Protein AF-A0A8D9LVV2-F1 (afdb_monomer)

Solvent-accessible surface area (backbone atoms only — not comparable to full-atom values): 11874 Å² total; per-residue (Å²): 141,83,85,86,86,85,90,85,80,86,71,77,76,68,66,73,75,70,72,81,80,73,89,80,94,71,83,75,80,86,67,84,71,75,71,78,90,67,84,69,62,78,65,47,73,68,54,53,53,48,46,35,63,78,56,67,42,54,88,85,60,84,82,80,71,65,54,71,81,59,53,80,83,68,54,55,94,96,54,76,45,73,59,73,68,37,43,78,67,69,54,65,78,80,81,54,68,57,46,52,50,42,21,56,74,70,74,47,59,64,45,29,42,38,65,69,37,50,51,52,43,51,51,48,41,54,49,15,66,73,72,74,44,90,65,48,56,67,61,48,58,66,49,26,41,85,39,78,37,89,94,38,88,80,27,27,36,67,40,69,66,55,93,64,64,98,58,80,79,76,50,83,76,61,73,72,71,74,82,130

Secondary structure (DSSP, 8-state):
---------SSTTSSTTSS--S---PPPP----PPPSSPPP---HHHHHHHHHHTT--TT--PPPPPTT--TT-PPTT-----HHHHHTT--SPPPHHHHHHHHHTT--GGGB-HHHHHHHHHHHHHHHHHT----HHHHHHHEEEEEPTT-TT-EEEEES-SS-SSPPPPTTGGG----

Mean predicted aligned error: 16.01 Å

pLDDT: mean 73.65, std 19.96, range [32.47, 96.06]

Organism: Brassica campestris (NCBI:txid3711)

Radius of gyration: 27.7 Å; Cα contacts (8 Å, |Δi|>4): 136; chains: 1; bounding box: 52×100×64 Å

Sequence (180 aa):
MSSSGSSLGLSAKREEIKNAAMGETSPLPKGGGSSPVGPVLEIGVEEVAFWRQKFHLSENLVIRIPGPFDTVSDFRAGEVPVYEGFFESVFRDQVPSLIAKVSRAVNISPGQLNPPAWRILMAMQNLGDLEGLLVGVAEVLYCYSVSPLIGGEHRYHLHPRSRMLPVQELSRSEKKHHPV

Foldseek 3Di:
DDDDDDDDDPPPPPVVVPPPPDDDDDDDPPDPDDDQDDDFDPDDPVNVVVLCVVLVADPPDDDDDDDRRDDQQNADVVDADADSVCSVVVNRDDQDPQLVQLCVVVVHGSRQEDNVQSVVSVVQSVVCVVVVHDDHNVNQVVQWDWDDDVVDDSHTYTHGPDPDDPDDDPDPVRVPPDDD

Structure (mmCIF, N/CA/C/O backbone):
data_AF-A0A8D9LVV2-F1
#
_entry.id   AF-A0A8D9LVV2-F1
#
loop_
_atom_site.group_PDB
_atom_site.id
_atom_site.type_symbol
_atom_site.label_atom_id
_atom_site.label_alt_id
_atom_site.label_comp_id
_atom_site.label_asym_id
_atom_site.label_entity_id
_atom_site.label_seq_id
_atom_site.pdbx_PDB_ins_code
_atom_site.Cartn_x
_atom_site.Cartn_y
_atom_site.Cartn_z
_atom_site.occupancy
_atom_site.B_iso_or_equiv
_atom_site.auth_seq_id
_atom_site.auth_comp_id
_atom_site.auth_asym_id
_atom_site.auth_atom_id
_atom_site.pdbx_PDB_model_num
ATOM 1 N N . MET A 1 1 ? 22.770 -71.810 -2.405 1.00 41.28 1 MET A N 1
ATOM 2 C CA . MET A 1 1 ? 23.932 -72.029 -3.299 1.00 41.28 1 MET A CA 1
ATOM 3 C C . MET A 1 1 ? 23.501 -71.469 -4.648 1.00 41.28 1 MET A C 1
ATOM 5 O O . MET A 1 1 ? 22.477 -71.924 -5.118 1.00 41.28 1 MET A O 1
ATOM 9 N N . SER A 1 2 ? 24.050 -70.420 -5.250 1.00 38.59 2 SER A N 1
ATOM 10 C CA . SER A 1 2 ? 25.374 -69.791 -5.214 1.00 38.59 2 SER A CA 1
ATOM 11 C C . SER A 1 2 ? 25.263 -68.284 -5.511 1.00 38.59 2 SER A C 1
ATOM 13 O O . SER A 1 2 ? 24.307 -67.827 -6.127 1.00 38.59 2 SER A O 1
ATOM 15 N N . SER A 1 3 ? 26.267 -67.549 -5.039 1.00 39.88 3 SER A N 1
ATOM 16 C CA . SER A 1 3 ? 26.509 -66.110 -5.188 1.00 39.88 3 SER A CA 1
ATOM 17 C C . SER A 1 3 ? 27.021 -65.705 -6.586 1.00 39.88 3 SER A C 1
ATOM 19 O O . SER A 1 3 ? 27.484 -66.562 -7.337 1.00 39.88 3 SER A O 1
ATOM 21 N N . SER A 1 4 ? 27.061 -64.375 -6.797 1.00 43.44 4 SER A N 1
ATOM 22 C CA . SER A 1 4 ? 27.884 -63.577 -7.738 1.00 43.44 4 SER A CA 1
ATOM 23 C C . SER A 1 4 ? 27.191 -63.232 -9.063 1.00 43.44 4 SER A C 1
ATOM 25 O O . SER A 1 4 ? 26.665 -64.110 -9.726 1.00 43.44 4 SER A O 1
ATOM 27 N N . GLY A 1 5 ? 27.115 -61.994 -9.557 1.00 39.25 5 GLY A N 1
ATOM 28 C CA . GLY A 1 5 ? 27.772 -60.720 -9.251 1.00 39.25 5 GLY A CA 1
ATOM 29 C C . GLY A 1 5 ? 28.178 -60.095 -10.592 1.00 39.25 5 GLY A C 1
ATOM 30 O O . GLY A 1 5 ? 28.907 -60.739 -11.333 1.00 39.25 5 GLY A O 1
ATOM 31 N N . SER A 1 6 ? 27.714 -58.889 -10.943 1.00 38.84 6 SER A N 1
ATOM 32 C CA . SER A 1 6 ? 28.377 -58.083 -11.982 1.00 38.84 6 SER A CA 1
ATOM 33 C C . SER A 1 6 ? 27.958 -56.613 -11.920 1.00 38.84 6 SER A C 1
ATOM 35 O O . SER A 1 6 ? 26.840 -56.235 -12.259 1.00 38.84 6 SER A O 1
ATOM 37 N N . SER A 1 7 ? 28.895 -55.804 -11.435 1.00 48.91 7 SER A N 1
ATOM 38 C CA . SER A 1 7 ? 29.015 -54.372 -11.685 1.00 48.91 7 SER A CA 1
ATOM 39 C C . SER A 1 7 ? 29.632 -54.206 -13.069 1.00 48.91 7 SER A C 1
ATOM 41 O O . SER A 1 7 ? 30.679 -54.803 -13.293 1.00 48.91 7 SER A O 1
ATOM 43 N N . LEU A 1 8 ? 29.003 -53.435 -13.965 1.00 40.19 8 LEU A N 1
ATOM 44 C CA . LEU A 1 8 ? 29.622 -52.726 -15.100 1.00 40.19 8 LEU A CA 1
ATOM 45 C C . LEU A 1 8 ? 28.522 -52.031 -15.920 1.00 40.19 8 LEU A C 1
ATOM 47 O O . LEU A 1 8 ? 27.593 -52.682 -16.386 1.00 40.19 8 LEU A O 1
ATOM 51 N N . GLY A 1 9 ? 28.626 -50.711 -16.112 1.00 38.97 9 GLY A N 1
ATOM 52 C CA . GLY A 1 9 ? 27.741 -50.002 -17.046 1.00 38.97 9 GLY A CA 1
ATOM 53 C C . GLY A 1 9 ? 27.543 -48.495 -16.861 1.00 38.97 9 GLY A C 1
ATOM 54 O O . GLY A 1 9 ? 26.596 -47.962 -17.425 1.00 38.97 9 GLY A O 1
ATOM 55 N N . LEU A 1 10 ? 28.380 -47.779 -16.097 1.00 41.94 10 LEU A N 1
ATOM 56 C CA . LEU A 1 10 ? 28.261 -46.315 -15.936 1.00 41.94 10 LEU A CA 1
ATOM 57 C C . LEU A 1 10 ? 29.209 -45.485 -16.823 1.00 41.94 10 LEU A C 1
ATOM 59 O O . LEU A 1 10 ? 29.257 -44.266 -16.677 1.00 41.94 10 LEU A O 1
ATOM 63 N N . SER A 1 11 ? 29.930 -46.090 -17.774 1.00 47.44 11 SER A N 1
ATOM 64 C CA . SER A 1 11 ? 30.815 -45.342 -18.687 1.00 47.44 11 SER A CA 1
ATOM 65 C C . SER A 1 11 ? 30.242 -45.089 -20.086 1.00 47.44 11 SER A C 1
ATOM 67 O O . SER A 1 11 ? 30.729 -44.192 -20.762 1.00 47.44 11 SER A O 1
ATOM 69 N N . ALA A 1 12 ? 29.175 -45.775 -20.512 1.00 47.44 12 ALA A N 1
ATOM 70 C CA . ALA A 1 12 ? 28.647 -45.638 -21.878 1.00 47.44 12 ALA A CA 1
ATOM 71 C C . ALA A 1 12 ? 27.703 -44.435 -22.089 1.00 47.44 12 ALA A C 1
ATOM 73 O O . ALA A 1 12 ? 27.414 -44.071 -23.221 1.00 47.44 12 ALA A O 1
ATOM 74 N N . LYS A 1 13 ? 27.234 -43.776 -21.018 1.00 43.00 13 LYS A N 1
ATOM 75 C CA . LYS A 1 13 ? 26.271 -42.657 -21.113 1.00 43.00 13 LYS A CA 1
ATOM 76 C C . LYS A 1 13 ? 26.916 -41.264 -21.077 1.00 43.00 13 LYS A C 1
ATOM 78 O O . LYS A 1 13 ? 26.218 -40.256 -21.128 1.00 43.00 13 LYS A O 1
ATOM 83 N N . ARG A 1 14 ? 28.250 -41.185 -20.977 1.00 40.94 14 ARG A N 1
ATOM 84 C CA . ARG A 1 14 ? 28.980 -39.909 -20.840 1.00 40.94 14 ARG A CA 1
ATOM 85 C C . ARG A 1 14 ? 29.524 -39.355 -22.161 1.00 40.94 14 ARG A C 1
ATOM 87 O O . ARG A 1 14 ? 29.858 -38.174 -22.214 1.00 40.94 14 ARG A O 1
ATOM 94 N N . GLU A 1 15 ? 29.581 -40.164 -23.217 1.00 45.56 15 GLU A N 1
ATOM 95 C CA . GLU A 1 15 ? 30.091 -39.745 -24.533 1.00 45.56 15 GLU A CA 1
ATOM 96 C C . GLU A 1 15 ? 29.002 -39.291 -25.513 1.00 45.56 15 GLU A C 1
ATOM 98 O O . GLU A 1 15 ? 29.301 -38.548 -26.442 1.00 45.56 15 GLU A O 1
ATOM 103 N N . GLU A 1 16 ? 27.728 -39.595 -25.258 1.00 41.53 16 GLU A N 1
ATOM 104 C CA . GLU A 1 16 ? 26.626 -39.163 -26.134 1.00 41.53 16 GLU A CA 1
ATOM 105 C C . GLU A 1 16 ? 26.208 -37.692 -25.914 1.00 41.53 16 GLU A C 1
ATOM 107 O O . GLU A 1 16 ? 25.597 -37.074 -26.777 1.00 41.53 16 GLU A O 1
ATOM 112 N N . ILE A 1 17 ? 26.608 -37.072 -24.795 1.00 43.34 17 ILE A N 1
ATOM 113 C CA . ILE A 1 17 ? 26.253 -35.673 -24.475 1.00 43.34 17 ILE A CA 1
ATOM 114 C C . ILE A 1 17 ? 27.238 -34.665 -25.104 1.00 43.34 17 ILE A C 1
ATOM 116 O O . ILE A 1 17 ? 26.955 -33.470 -25.159 1.00 43.34 17 ILE A O 1
ATOM 120 N N . LYS A 1 18 ? 28.394 -35.108 -25.621 1.00 40.88 18 LYS A N 1
ATOM 121 C CA . LYS A 1 18 ? 29.439 -34.192 -26.123 1.00 40.88 18 LYS A CA 1
ATOM 122 C C . LYS A 1 18 ? 29.380 -33.871 -27.619 1.00 40.88 18 LYS A C 1
ATOM 124 O O . LYS A 1 18 ? 30.033 -32.917 -28.026 1.00 40.88 18 LYS A O 1
ATOM 129 N N . ASN A 1 19 ? 28.569 -34.573 -28.413 1.00 42.38 19 ASN A N 1
ATOM 130 C CA . ASN A 1 19 ? 28.542 -34.394 -29.874 1.00 42.38 19 ASN A CA 1
ATOM 131 C C . ASN A 1 19 ? 27.291 -33.676 -30.414 1.00 42.38 19 ASN A C 1
ATOM 133 O O . ASN A 1 19 ? 27.152 -33.532 -31.621 1.00 42.38 19 ASN A O 1
ATOM 137 N N . ALA A 1 20 ? 26.415 -33.156 -29.547 1.00 38.38 20 ALA A N 1
ATOM 138 C CA . ALA A 1 20 ? 25.266 -32.333 -29.954 1.00 38.38 20 ALA A CA 1
ATOM 139 C C . ALA A 1 20 ? 25.599 -30.827 -30.075 1.00 38.38 20 ALA A C 1
ATOM 141 O O . ALA A 1 20 ? 24.705 -29.987 -30.137 1.00 38.38 20 ALA A O 1
ATOM 142 N N . ALA A 1 21 ? 26.888 -30.477 -30.089 1.00 45.66 21 ALA A N 1
ATOM 143 C CA . ALA A 1 21 ? 27.391 -29.113 -30.205 1.00 45.66 21 ALA A CA 1
ATOM 144 C C . ALA A 1 21 ? 28.044 -28.878 -31.578 1.00 45.66 21 ALA A C 1
ATOM 146 O O . ALA A 1 21 ? 29.232 -28.588 -31.643 1.00 45.66 21 ALA A O 1
ATOM 147 N N . MET A 1 22 ? 27.295 -29.026 -32.677 1.00 39.00 22 MET A N 1
ATOM 148 C CA . MET A 1 22 ? 27.643 -28.392 -33.958 1.00 39.00 22 MET A CA 1
ATOM 149 C C . MET A 1 22 ? 26.464 -28.453 -34.948 1.00 39.00 22 MET A C 1
ATOM 151 O O . MET A 1 22 ? 26.077 -29.536 -35.367 1.00 39.00 22 MET A O 1
ATOM 155 N N . GLY A 1 23 ? 25.955 -27.286 -35.362 1.00 34.81 23 GLY A N 1
ATOM 156 C CA . GLY A 1 23 ? 25.226 -27.100 -36.627 1.00 34.81 23 GLY A CA 1
ATOM 157 C C . GLY A 1 23 ? 23.705 -27.295 -36.613 1.00 34.81 23 GLY A C 1
ATOM 158 O O . GLY 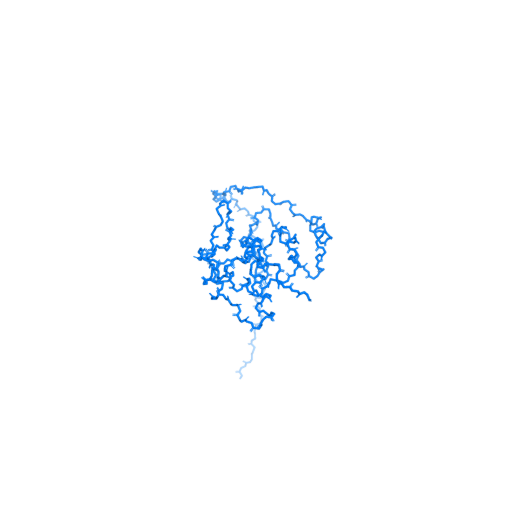A 1 23 ? 23.219 -28.390 -36.841 1.00 34.81 23 GLY A O 1
ATOM 159 N N . GLU A 1 24 ? 22.952 -26.211 -36.407 1.00 32.47 24 GLU A N 1
ATOM 160 C CA . GLU A 1 24 ? 22.141 -25.541 -37.446 1.00 32.47 24 GLU A CA 1
ATOM 161 C C . GLU A 1 24 ? 21.194 -24.522 -36.790 1.00 32.47 24 GLU A C 1
ATOM 163 O O . GLU A 1 24 ? 20.278 -24.842 -36.033 1.00 32.47 24 GLU A O 1
ATOM 168 N N . THR A 1 25 ? 21.440 -23.245 -37.073 1.00 45.09 25 THR A N 1
ATOM 169 C CA . THR A 1 25 ? 20.579 -22.122 -36.705 1.00 45.09 25 THR A CA 1
ATOM 170 C C . THR A 1 25 ? 19.290 -22.165 -37.520 1.00 45.09 25 THR A C 1
ATOM 172 O O . THR A 1 25 ? 19.285 -21.769 -38.684 1.00 45.09 25 THR A O 1
ATOM 175 N N . SER A 1 26 ? 18.190 -22.586 -36.900 1.00 39.19 26 SER A N 1
ATOM 176 C CA . SER A 1 26 ? 16.841 -22.288 -37.395 1.00 39.19 26 SER A CA 1
ATOM 177 C C . SER A 1 26 ? 16.329 -20.993 -36.748 1.00 39.19 26 SER A C 1
ATOM 179 O O . SER A 1 26 ? 16.467 -20.830 -35.533 1.00 39.19 26 SER A O 1
ATOM 181 N N . PRO A 1 27 ? 15.773 -20.042 -37.521 1.00 40.62 27 PRO A N 1
ATOM 182 C CA . PRO A 1 27 ? 15.368 -18.746 -36.996 1.00 40.62 27 PRO A CA 1
ATOM 183 C C . PRO A 1 27 ? 14.133 -18.880 -36.098 1.00 40.62 27 PRO A C 1
ATOM 185 O O . PRO A 1 27 ? 13.109 -19.438 -36.488 1.00 40.62 27 PRO A O 1
ATOM 188 N N . LEU A 1 28 ? 14.246 -18.331 -34.887 1.00 45.41 28 LEU A N 1
ATOM 189 C CA . LEU A 1 28 ? 13.150 -18.141 -33.939 1.00 45.41 28 LEU A CA 1
ATOM 190 C C . LEU A 1 28 ? 11.995 -17.372 -34.621 1.00 45.41 28 LEU A C 1
ATOM 192 O O . LEU A 1 28 ? 12.272 -16.427 -35.372 1.00 45.41 28 LEU A O 1
ATOM 196 N N . PRO A 1 29 ? 10.713 -17.704 -34.365 1.00 38.09 29 PRO A N 1
ATOM 197 C CA . PRO A 1 29 ? 9.608 -16.907 -34.876 1.00 38.09 29 PRO A CA 1
ATOM 198 C C . PRO A 1 29 ? 9.772 -15.481 -34.348 1.00 38.09 29 PRO A C 1
ATOM 200 O O . PRO A 1 29 ? 9.912 -15.285 -33.140 1.00 38.09 29 PRO A O 1
ATOM 203 N N . LYS A 1 30 ? 9.760 -14.485 -35.243 1.00 44.41 30 LYS A N 1
ATOM 204 C CA . LYS A 1 30 ? 9.628 -13.069 -34.880 1.00 44.41 30 LYS A CA 1
ATOM 205 C C . LYS A 1 30 ? 8.257 -12.867 -34.230 1.00 44.41 30 LYS A C 1
ATOM 207 O O . LYS A 1 30 ? 7.306 -12.440 -34.877 1.00 44.41 30 LYS A O 1
ATOM 212 N N . GLY A 1 31 ? 8.156 -13.227 -32.955 1.00 39.00 31 GLY A N 1
ATOM 213 C CA . GLY A 1 31 ? 7.095 -12.775 -32.077 1.00 39.00 31 GLY A CA 1
ATOM 214 C C . GLY A 1 31 ? 7.209 -11.263 -31.989 1.00 39.00 31 GLY A C 1
ATOM 215 O O . GLY A 1 31 ? 8.292 -10.742 -31.719 1.00 39.00 31 GLY A O 1
ATOM 216 N N . GLY A 1 32 ? 6.118 -10.566 -32.298 1.00 40.00 32 GLY A N 1
ATOM 217 C CA . GLY A 1 32 ? 6.026 -9.122 -32.160 1.00 40.00 32 GLY A CA 1
ATOM 218 C C . GLY A 1 32 ? 6.228 -8.741 -30.701 1.00 40.00 32 GLY A C 1
ATOM 219 O O . GLY A 1 32 ? 5.275 -8.707 -29.932 1.00 40.00 32 GLY A O 1
ATOM 220 N N . GLY A 1 33 ? 7.479 -8.496 -30.319 1.00 40.28 33 GLY A N 1
ATOM 221 C CA . GLY A 1 33 ? 7.800 -7.836 -29.070 1.00 40.28 33 GLY A CA 1
ATOM 222 C C . GLY A 1 33 ? 7.263 -6.423 -29.180 1.00 40.28 33 GLY A C 1
ATOM 223 O O . GLY A 1 33 ? 7.786 -5.621 -29.954 1.00 40.28 33 GLY A O 1
ATOM 224 N N . SER A 1 34 ? 6.189 -6.134 -28.450 1.00 54.44 34 SER A N 1
ATOM 225 C CA . SER A 1 34 ? 5.810 -4.761 -28.155 1.00 54.44 34 SER A CA 1
ATOM 226 C C . SER A 1 34 ? 7.054 -4.058 -27.622 1.00 54.44 34 SER A C 1
ATOM 228 O O . SER A 1 34 ? 7.628 -4.499 -26.624 1.00 54.44 34 SER A O 1
ATOM 230 N N . SER A 1 35 ? 7.507 -3.005 -28.306 1.00 53.09 35 SER A N 1
ATOM 231 C CA . SER A 1 35 ? 8.525 -2.123 -27.746 1.00 53.09 35 SER A CA 1
ATOM 232 C C . SER A 1 35 ? 8.068 -1.684 -26.351 1.00 53.09 35 SER A C 1
ATOM 234 O O . SER A 1 35 ? 6.869 -1.442 -26.180 1.00 53.09 35 SER A O 1
ATOM 236 N N . PRO A 1 36 ? 8.973 -1.594 -25.362 1.00 51.78 36 PRO A N 1
ATOM 237 C CA . PRO A 1 36 ? 8.613 -1.096 -24.043 1.00 51.78 36 PRO A CA 1
ATOM 238 C C . PRO A 1 36 ? 7.947 0.269 -24.213 1.00 51.78 36 PRO A C 1
ATOM 240 O O . PRO A 1 36 ? 8.532 1.187 -24.789 1.00 51.78 36 PRO A O 1
ATOM 243 N N . VAL A 1 37 ? 6.691 0.381 -23.790 1.00 54.31 37 VAL A N 1
ATOM 244 C CA . VAL A 1 37 ? 5.979 1.655 -23.787 1.00 54.31 37 VAL A CA 1
ATOM 245 C C . VAL A 1 37 ? 6.417 2.385 -22.525 1.00 54.31 37 VAL A C 1
ATOM 247 O O . VAL A 1 37 ? 5.973 2.059 -21.432 1.00 54.31 37 VAL A O 1
ATOM 250 N N . GLY A 1 38 ? 7.321 3.351 -22.673 1.00 56.34 38 GLY A N 1
ATOM 251 C CA . GLY A 1 38 ? 7.744 4.226 -21.579 1.00 56.34 38 GLY A CA 1
ATOM 252 C C . GLY A 1 38 ? 9.260 4.402 -21.474 1.00 56.34 38 GLY A C 1
ATOM 253 O O . GLY A 1 38 ? 10.018 3.690 -22.133 1.00 56.34 38 GLY A O 1
ATOM 254 N N . PRO A 1 39 ? 9.716 5.387 -20.682 1.00 57.56 39 PRO A N 1
ATOM 255 C CA . PRO A 1 39 ? 11.136 5.586 -20.421 1.00 57.56 39 PRO A CA 1
ATOM 256 C C . PRO A 1 39 ? 11.729 4.353 -19.730 1.00 57.56 39 PRO A C 1
ATOM 258 O O . PRO A 1 39 ? 11.095 3.747 -18.866 1.00 57.56 39 PRO A O 1
ATOM 261 N N . VAL A 1 40 ? 12.956 3.996 -20.111 1.00 63.00 40 VAL A N 1
ATOM 262 C CA . VAL A 1 40 ? 13.723 2.941 -19.441 1.00 63.00 40 VAL A CA 1
ATOM 263 C C . VAL A 1 40 ? 13.982 3.379 -17.998 1.00 63.00 40 VAL A C 1
ATOM 265 O O . VAL A 1 40 ? 14.381 4.516 -17.756 1.00 63.00 40 VAL A O 1
ATOM 268 N N . LEU A 1 41 ? 13.731 2.492 -17.034 1.00 65.00 41 LEU A N 1
ATOM 269 C CA . LEU A 1 41 ? 14.071 2.729 -15.631 1.00 65.00 41 LEU A CA 1
ATOM 270 C C . LEU A 1 41 ? 15.600 2.812 -15.481 1.00 65.00 41 LEU A C 1
ATOM 272 O O . LEU A 1 41 ? 16.297 1.831 -15.719 1.00 65.00 41 LEU A O 1
ATOM 276 N N . GLU A 1 42 ? 16.113 3.972 -15.061 1.00 72.19 42 GLU A N 1
ATOM 277 C CA . GLU A 1 42 ? 17.551 4.231 -14.842 1.00 72.19 42 GLU A CA 1
ATOM 278 C C . GLU A 1 42 ? 17.991 4.050 -13.375 1.00 72.19 42 GLU A C 1
ATOM 280 O O . GLU A 1 42 ? 19.060 4.506 -12.974 1.00 72.19 42 GLU A O 1
ATOM 285 N N . ILE A 1 43 ? 17.180 3.397 -12.536 1.00 82.69 43 ILE A N 1
ATOM 286 C CA . ILE A 1 43 ? 17.538 3.187 -11.126 1.00 82.69 43 ILE A CA 1
ATOM 287 C C . ILE A 1 43 ? 18.729 2.224 -11.066 1.00 82.69 43 ILE A C 1
ATOM 289 O O . ILE A 1 43 ? 18.602 1.053 -11.409 1.00 82.69 43 ILE A O 1
ATOM 293 N N . GLY A 1 44 ? 19.883 2.722 -10.625 1.00 87.06 44 GLY A N 1
ATOM 294 C CA . GLY A 1 44 ? 21.119 1.954 -10.467 1.00 87.06 44 GLY A CA 1
ATOM 295 C C . GLY A 1 44 ? 21.570 1.826 -9.011 1.00 87.06 44 GLY A C 1
ATOM 296 O O . GLY A 1 44 ? 20.893 2.263 -8.082 1.00 87.06 44 GLY A O 1
ATOM 297 N N . VAL A 1 45 ? 22.754 1.241 -8.810 1.00 89.19 45 VAL A N 1
ATOM 298 C CA . VAL A 1 45 ? 23.360 1.052 -7.475 1.00 89.19 45 VAL A CA 1
ATOM 299 C C . VAL A 1 45 ? 23.583 2.390 -6.765 1.00 89.19 45 VAL A C 1
ATOM 301 O O . VAL A 1 45 ? 23.284 2.506 -5.579 1.00 89.19 45 VAL A O 1
ATOM 304 N N . GLU A 1 46 ? 24.042 3.405 -7.499 1.00 91.38 46 GLU A N 1
ATOM 305 C CA . GLU A 1 46 ? 24.287 4.746 -6.957 1.00 91.38 46 GLU A CA 1
ATOM 306 C C . GLU A 1 46 ? 22.994 5.428 -6.489 1.00 91.38 46 GLU A C 1
ATOM 308 O O . GLU A 1 46 ? 22.961 6.014 -5.410 1.00 91.38 46 GLU A O 1
ATOM 313 N N . GLU A 1 47 ? 21.899 5.286 -7.243 1.00 89.75 47 GLU A N 1
ATOM 314 C CA . GLU A 1 47 ? 20.594 5.847 -6.865 1.00 89.75 47 GLU A CA 1
ATOM 315 C C . GLU A 1 47 ? 20.054 5.176 -5.596 1.00 89.75 47 GLU A C 1
ATOM 317 O O . GLU A 1 47 ? 19.571 5.839 -4.680 1.00 89.75 47 GLU A O 1
ATOM 322 N N . VAL A 1 48 ? 20.207 3.851 -5.487 1.00 89.56 48 VAL A N 1
ATOM 323 C CA . VAL A 1 48 ? 19.836 3.110 -4.274 1.00 89.56 48 VAL A CA 1
ATOM 324 C C . VAL A 1 48 ? 20.681 3.553 -3.074 1.00 89.56 48 VAL A C 1
ATOM 326 O O . VAL A 1 48 ? 20.137 3.717 -1.978 1.00 89.56 48 VAL A O 1
ATOM 329 N N . ALA A 1 49 ? 21.986 3.780 -3.256 1.00 90.56 49 ALA A N 1
ATOM 330 C CA . ALA A 1 49 ? 22.857 4.304 -2.203 1.00 90.56 49 ALA A CA 1
ATOM 331 C C . ALA A 1 49 ? 22.426 5.716 -1.766 1.00 90.56 49 ALA A C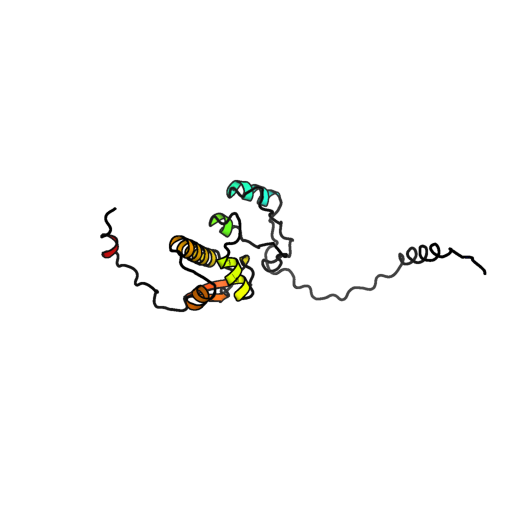 1
ATOM 333 O O . ALA A 1 49 ? 22.311 5.990 -0.566 1.00 90.56 49 ALA A O 1
ATOM 334 N N . PHE A 1 50 ? 22.093 6.578 -2.728 1.00 91.88 50 PHE A N 1
ATOM 335 C CA . PHE A 1 50 ? 21.544 7.905 -2.468 1.00 91.88 50 PHE A CA 1
ATOM 336 C C . PHE A 1 50 ? 20.216 7.840 -1.700 1.00 91.88 50 PHE A C 1
ATOM 338 O O . PHE A 1 50 ? 20.051 8.548 -0.706 1.00 91.88 50 PHE A O 1
ATOM 345 N N . TRP A 1 51 ? 19.286 6.958 -2.078 1.00 90.62 51 TRP A N 1
ATOM 346 C CA . TRP A 1 51 ? 18.011 6.785 -1.371 1.00 90.62 51 TRP A CA 1
ATOM 347 C C . TRP A 1 51 ? 18.186 6.310 0.064 1.00 90.62 51 TRP A C 1
ATOM 349 O O . TRP A 1 51 ? 17.503 6.823 0.955 1.00 90.62 51 TRP A O 1
ATOM 359 N N . ARG A 1 52 ? 19.114 5.377 0.315 1.00 90.62 52 ARG A N 1
ATOM 360 C CA . ARG A 1 52 ? 19.435 4.944 1.684 1.00 90.62 52 ARG A CA 1
ATOM 361 C C . ARG A 1 52 ? 19.844 6.122 2.556 1.00 90.62 52 ARG A C 1
ATOM 363 O O . ARG A 1 52 ? 19.341 6.239 3.672 1.00 90.62 52 ARG A O 1
ATOM 370 N N . GLN A 1 53 ? 20.672 7.023 2.028 1.00 92.12 53 GLN A N 1
ATOM 371 C CA . GLN A 1 53 ? 21.085 8.235 2.731 1.00 92.12 53 GLN A CA 1
ATOM 372 C C . GLN A 1 53 ? 19.933 9.246 2.868 1.00 92.12 53 GLN A C 1
ATOM 374 O O . GLN A 1 53 ? 19.603 9.656 3.981 1.00 92.12 53 GLN A O 1
ATOM 379 N N . LYS A 1 54 ? 19.282 9.618 1.758 1.00 92.88 54 LYS A N 1
ATOM 380 C CA . LYS A 1 54 ? 18.194 10.614 1.700 1.00 92.88 54 LYS A CA 1
ATOM 381 C C . LYS A 1 54 ? 17.048 10.248 2.641 1.00 92.88 54 LYS A C 1
ATOM 383 O O . LYS A 1 54 ? 16.566 11.079 3.414 1.00 92.88 54 LYS A O 1
ATOM 388 N N . PHE A 1 55 ? 16.625 8.990 2.607 1.00 89.56 55 PHE A N 1
ATOM 389 C CA . PHE A 1 55 ? 15.473 8.502 3.352 1.00 89.56 55 PHE A CA 1
ATOM 390 C C . PHE A 1 55 ? 15.851 7.693 4.590 1.00 89.56 55 PHE A C 1
ATOM 392 O O . PHE A 1 55 ? 14.968 7.070 5.159 1.00 89.56 55 PHE A O 1
ATOM 399 N N . HIS A 1 56 ? 17.110 7.710 5.038 1.00 89.69 56 HIS A N 1
ATOM 400 C CA . HIS A 1 56 ? 17.580 6.983 6.230 1.00 89.69 56 HIS A CA 1
ATOM 401 C C . HIS A 1 56 ? 17.007 5.554 6.304 1.00 89.69 56 HIS A C 1
ATOM 403 O O . HIS A 1 56 ? 16.379 5.172 7.296 1.00 89.69 56 HIS A O 1
ATOM 409 N N . LEU A 1 57 ? 17.114 4.814 5.199 1.00 88.44 57 LEU A N 1
ATOM 410 C CA . LEU A 1 57 ? 16.567 3.461 5.104 1.00 88.44 57 LEU A CA 1
ATOM 411 C C . LEU A 1 57 ? 17.439 2.506 5.917 1.00 88.44 57 LEU A C 1
ATOM 413 O O . LEU A 1 57 ? 18.662 2.631 5.922 1.00 88.44 57 LEU A O 1
ATOM 417 N N . SER A 1 58 ? 16.812 1.538 6.583 1.00 87.06 58 SER A N 1
ATOM 418 C CA . SER A 1 58 ? 17.535 0.537 7.368 1.00 87.06 58 SER A CA 1
ATOM 419 C C . SER A 1 58 ? 18.460 -0.305 6.484 1.00 87.06 58 SER A C 1
ATOM 421 O O . SER A 1 58 ? 18.086 -0.710 5.380 1.00 87.06 58 SER A O 1
ATOM 423 N N . GLU A 1 59 ? 19.646 -0.646 6.992 1.00 87.06 59 GLU A N 1
ATOM 424 C CA . GLU A 1 59 ? 20.567 -1.590 6.333 1.00 87.06 59 GLU A CA 1
ATOM 425 C C . GLU A 1 59 ? 19.941 -2.983 6.158 1.00 87.06 59 GLU A C 1
ATOM 427 O O . GLU A 1 59 ? 20.294 -3.724 5.244 1.00 87.06 59 GLU A O 1
ATOM 432 N N . ASN A 1 60 ? 18.942 -3.317 6.982 1.00 87.38 60 ASN A N 1
ATOM 433 C CA . ASN A 1 60 ? 18.204 -4.576 6.883 1.00 87.38 60 ASN A CA 1
ATOM 434 C C . ASN A 1 60 ? 17.229 -4.616 5.692 1.00 87.38 60 ASN A C 1
ATOM 436 O O . ASN A 1 60 ? 16.736 -5.689 5.341 1.00 87.38 60 ASN A O 1
ATOM 440 N N . LEU A 1 61 ? 16.917 -3.468 5.078 1.00 86.31 61 LEU A N 1
ATOM 441 C CA . LEU A 1 61 ? 16.050 -3.408 3.907 1.00 86.31 61 LEU A CA 1
ATOM 442 C C . LEU A 1 61 ? 16.840 -3.837 2.669 1.00 86.31 61 LEU A C 1
ATOM 444 O O . LEU A 1 61 ? 17.806 -3.179 2.284 1.00 86.31 61 LEU A O 1
ATOM 448 N N . VAL A 1 62 ? 16.407 -4.904 2.000 1.00 88.31 62 VAL A N 1
ATOM 449 C CA . VAL A 1 62 ? 16.977 -5.321 0.713 1.00 88.31 62 VAL A CA 1
ATOM 450 C C . VAL A 1 62 ? 16.216 -4.621 -0.410 1.00 88.31 62 VAL A C 1
ATOM 452 O O . VAL A 1 62 ? 15.046 -4.908 -0.646 1.00 88.31 62 VAL A O 1
ATOM 455 N N . ILE A 1 63 ? 16.883 -3.701 -1.110 1.00 87.81 63 ILE A N 1
ATOM 456 C CA . ILE A 1 63 ? 16.324 -3.010 -2.278 1.00 87.81 63 ILE A CA 1
ATOM 457 C C . ILE A 1 63 ? 16.817 -3.726 -3.530 1.00 87.81 63 ILE A C 1
ATOM 459 O O . ILE A 1 63 ? 18.017 -3.752 -3.809 1.00 87.81 63 ILE A O 1
ATOM 463 N N . ARG A 1 64 ? 15.887 -4.309 -4.286 1.00 88.31 64 ARG A N 1
ATOM 464 C CA . ARG A 1 64 ? 16.181 -4.864 -5.604 1.00 88.31 64 ARG A CA 1
ATOM 465 C C . ARG A 1 64 ? 16.160 -3.744 -6.639 1.00 88.31 64 ARG A C 1
ATOM 467 O O . ARG A 1 64 ? 15.188 -3.002 -6.730 1.00 88.31 64 ARG A O 1
ATOM 474 N N . ILE A 1 65 ? 17.209 -3.672 -7.449 1.00 87.50 65 ILE A N 1
ATOM 475 C CA . ILE A 1 65 ? 17.231 -2.823 -8.638 1.00 87.50 65 ILE A CA 1
ATOM 476 C C . ILE A 1 65 ? 16.331 -3.471 -9.707 1.00 87.50 65 ILE A C 1
ATOM 478 O O . ILE A 1 65 ? 16.535 -4.655 -10.011 1.00 87.50 65 ILE A O 1
ATOM 482 N N . PRO A 1 66 ? 15.316 -2.762 -10.239 1.00 83.56 66 PRO A N 1
ATOM 483 C CA . PRO A 1 66 ? 14.471 -3.303 -11.296 1.00 83.56 66 PRO A CA 1
ATOM 484 C C . PRO A 1 66 ? 15.279 -3.517 -12.579 1.00 83.56 66 PRO A C 1
ATOM 486 O O . PRO A 1 66 ? 16.171 -2.736 -12.910 1.00 83.56 66 PRO A O 1
ATOM 489 N N . GLY A 1 67 ? 14.962 -4.582 -13.313 1.00 84.62 67 GLY A N 1
ATOM 490 C CA . GLY A 1 67 ? 15.422 -4.740 -14.686 1.00 84.62 67 GLY A CA 1
ATOM 491 C C . GLY A 1 67 ? 14.828 -3.657 -15.598 1.00 84.62 67 GLY A C 1
ATOM 492 O O . GLY A 1 67 ? 13.802 -3.062 -15.268 1.00 84.62 67 GLY A O 1
ATOM 493 N N . PRO A 1 68 ? 15.411 -3.429 -16.786 1.00 80.88 68 PRO A N 1
ATOM 494 C CA . PRO A 1 68 ? 14.963 -2.380 -17.710 1.00 80.88 68 PRO A CA 1
ATOM 495 C C . PRO A 1 68 ? 13.526 -2.569 -18.227 1.00 80.88 68 PRO A C 1
ATOM 497 O O . PRO A 1 68 ? 12.959 -1.641 -18.798 1.00 80.88 68 PRO A O 1
ATOM 500 N N . PHE A 1 69 ? 12.948 -3.759 -18.039 1.00 80.06 69 PHE A N 1
ATOM 501 C CA . PHE A 1 69 ? 11.586 -4.112 -18.445 1.00 80.06 69 PHE A CA 1
ATOM 502 C C . PHE A 1 69 ? 10.694 -4.518 -17.267 1.00 80.06 69 PHE A C 1
ATOM 504 O O . PHE A 1 69 ? 9.552 -4.906 -17.495 1.00 80.06 69 PHE A O 1
ATOM 511 N N . ASP A 1 70 ? 11.204 -4.460 -16.032 1.00 81.00 70 ASP A N 1
ATOM 512 C CA . ASP A 1 70 ? 10.395 -4.797 -14.865 1.00 81.00 70 ASP A CA 1
ATOM 513 C C . ASP A 1 70 ? 9.331 -3.718 -14.658 1.00 81.00 70 ASP A C 1
ATOM 515 O O . ASP A 1 70 ? 9.619 -2.520 -14.586 1.00 81.00 70 ASP A O 1
ATOM 519 N N . THR A 1 71 ? 8.090 -4.154 -14.507 1.00 75.44 71 THR A N 1
ATOM 520 C CA . THR A 1 71 ? 6.972 -3.310 -14.104 1.00 75.44 71 THR A CA 1
ATOM 521 C C . THR A 1 71 ? 6.716 -3.436 -12.602 1.00 75.44 71 THR A C 1
ATOM 523 O O . THR A 1 71 ? 7.230 -4.316 -11.912 1.00 75.44 71 THR A O 1
ATOM 526 N N . VAL A 1 72 ? 5.839 -2.582 -12.072 1.00 69.81 72 VAL A N 1
ATOM 527 C CA . VAL A 1 72 ? 5.363 -2.690 -10.678 1.00 69.81 72 VAL A CA 1
ATOM 528 C C . VAL A 1 72 ? 4.589 -3.986 -10.422 1.00 69.81 72 VAL A C 1
ATOM 530 O O . VAL A 1 72 ? 4.426 -4.385 -9.273 1.00 69.81 72 VAL A O 1
ATOM 533 N N . SER A 1 73 ? 4.140 -4.675 -11.467 1.00 71.06 73 SER A N 1
ATOM 534 C CA . SER A 1 73 ? 3.498 -5.983 -11.346 1.00 71.06 73 SER A CA 1
ATOM 535 C C . SER A 1 73 ? 4.509 -7.139 -11.297 1.00 71.06 73 SER A C 1
ATOM 537 O O . SER A 1 73 ? 4.145 -8.221 -10.845 1.00 71.06 73 SER A O 1
ATOM 539 N N . ASP A 1 74 ? 5.776 -6.914 -11.668 1.00 78.81 74 ASP A N 1
ATOM 540 C CA . ASP A 1 74 ? 6.828 -7.942 -11.771 1.00 78.81 74 ASP A CA 1
ATOM 541 C C . ASP A 1 74 ? 7.636 -8.110 -10.469 1.00 78.81 74 ASP A C 1
ATOM 543 O O . ASP A 1 74 ? 8.861 -8.268 -10.461 1.00 78.81 74 ASP A O 1
ATOM 547 N N . PHE A 1 75 ? 6.956 -8.054 -9.323 1.00 79.88 75 PHE A N 1
ATOM 548 C CA . PHE A 1 75 ? 7.574 -8.286 -8.017 1.00 79.88 75 PHE A CA 1
ATOM 549 C C . PHE A 1 75 ? 7.636 -9.784 -7.696 1.00 79.88 75 PHE A C 1
ATOM 551 O O . PHE A 1 75 ? 6.728 -10.554 -8.018 1.00 79.88 75 PHE A O 1
ATOM 558 N N . ARG A 1 76 ? 8.716 -10.216 -7.039 1.00 83.25 76 ARG A N 1
ATOM 559 C CA . ARG A 1 76 ? 8.875 -11.617 -6.619 1.00 83.25 76 ARG A CA 1
ATOM 560 C C . ARG A 1 76 ? 8.169 -11.881 -5.291 1.00 83.25 76 ARG A C 1
ATOM 562 O O . ARG A 1 76 ? 7.789 -10.967 -4.563 1.00 83.25 76 ARG A O 1
ATOM 569 N N . ALA A 1 77 ? 8.016 -13.156 -4.944 1.00 78.19 77 ALA A N 1
ATOM 570 C CA . ALA A 1 77 ? 7.500 -13.537 -3.634 1.00 78.19 77 ALA A CA 1
ATOM 571 C C . ALA A 1 77 ? 8.376 -12.943 -2.515 1.00 78.19 77 ALA A C 1
ATOM 573 O O . ALA A 1 77 ? 9.588 -13.146 -2.499 1.00 78.19 77 ALA A O 1
ATOM 574 N N . GLY A 1 78 ? 7.751 -12.213 -1.588 1.00 79.06 78 GLY A N 1
ATOM 575 C CA . GLY A 1 78 ? 8.447 -11.511 -0.504 1.00 79.06 78 GLY A CA 1
ATOM 576 C C . GLY A 1 78 ? 8.978 -10.124 -0.877 1.00 79.06 78 GLY A C 1
ATOM 577 O O . GLY A 1 78 ? 9.448 -9.410 0.004 1.00 79.06 78 GLY A O 1
ATOM 578 N N . GLU A 1 79 ? 8.864 -9.712 -2.140 1.00 84.50 79 GLU A N 1
ATOM 579 C CA . GLU A 1 79 ? 9.153 -8.345 -2.564 1.00 84.50 79 GLU A CA 1
ATOM 580 C C . GLU A 1 79 ? 7.888 -7.494 -2.534 1.00 84.50 79 GLU A C 1
ATOM 582 O O . GLU A 1 79 ? 6.777 -7.971 -2.778 1.00 84.50 79 GLU A O 1
ATOM 587 N N . VAL A 1 80 ? 8.068 -6.203 -2.268 1.00 80.69 80 VAL A N 1
ATOM 588 C CA . VAL A 1 80 ? 6.998 -5.216 -2.361 1.00 80.69 80 VAL A CA 1
ATOM 589 C C . VAL A 1 80 ? 7.511 -4.078 -3.229 1.00 80.69 80 VAL A C 1
ATOM 591 O O . VAL A 1 80 ? 8.463 -3.403 -2.835 1.00 80.69 80 VAL A O 1
ATOM 594 N N . PRO A 1 81 ? 6.925 -3.865 -4.416 1.00 79.69 81 PRO A N 1
ATOM 595 C CA . PRO A 1 81 ? 7.331 -2.768 -5.268 1.00 79.69 81 PRO A CA 1
ATOM 596 C C . PRO A 1 81 ? 6.851 -1.469 -4.621 1.00 79.69 81 PRO A C 1
ATOM 598 O O . PRO A 1 81 ? 5.707 -1.372 -4.186 1.00 79.69 81 PRO A O 1
ATOM 601 N N . VAL A 1 82 ? 7.716 -0.468 -4.528 1.00 77.25 82 VAL A N 1
ATOM 602 C CA . VAL A 1 82 ? 7.360 0.853 -3.999 1.00 77.25 82 VAL A CA 1
ATOM 603 C C . VAL A 1 82 ? 7.966 1.929 -4.881 1.00 77.25 82 VAL A C 1
ATOM 605 O O . VAL A 1 82 ? 9.061 1.770 -5.412 1.00 77.25 82 VAL A O 1
ATOM 608 N N . TYR A 1 83 ? 7.233 3.023 -5.063 1.00 77.06 83 TYR A N 1
ATOM 609 C CA . TYR A 1 83 ? 7.740 4.200 -5.766 1.00 77.06 83 TYR A CA 1
ATOM 610 C C . TYR A 1 83 ? 8.520 5.100 -4.798 1.00 77.06 83 TYR A C 1
ATOM 612 O O . TYR A 1 83 ? 8.279 5.060 -3.595 1.00 77.06 83 TYR A O 1
ATOM 620 N N . GLU A 1 84 ? 9.382 5.984 -5.304 1.00 80.81 84 GLU A N 1
ATOM 621 C CA . GLU A 1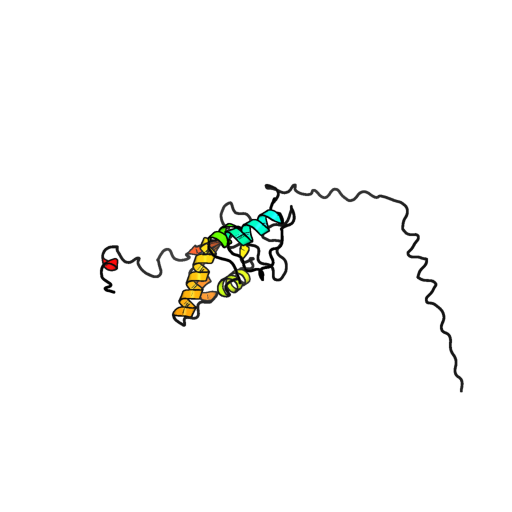 84 ? 10.151 6.912 -4.455 1.00 80.81 84 GLU A CA 1
ATOM 622 C C . GLU A 1 84 ? 9.258 7.732 -3.500 1.00 80.81 84 GLU A C 1
ATOM 624 O O . GLU A 1 84 ? 9.565 7.871 -2.316 1.00 80.81 84 GLU A O 1
ATOM 629 N N . GLY A 1 85 ? 8.085 8.179 -3.970 1.00 79.00 85 GLY A N 1
ATOM 630 C CA . GLY A 1 85 ? 7.123 8.943 -3.160 1.00 79.00 85 GLY A CA 1
ATOM 631 C C . GLY A 1 85 ? 6.600 8.214 -1.909 1.00 79.00 85 GLY A C 1
ATOM 632 O O . GLY A 1 85 ? 5.998 8.835 -1.028 1.00 79.00 85 GLY A O 1
ATOM 633 N N . PHE A 1 86 ? 6.829 6.903 -1.792 1.00 77.62 86 PHE A N 1
ATOM 634 C CA . PHE A 1 86 ? 6.566 6.147 -0.566 1.00 77.62 86 PHE A CA 1
ATOM 635 C C . PHE A 1 86 ? 7.580 6.486 0.521 1.00 77.62 86 PHE A C 1
ATOM 637 O O . PHE A 1 86 ? 7.181 6.767 1.652 1.00 77.62 86 PHE A O 1
ATOM 644 N N . PHE A 1 87 ? 8.865 6.551 0.173 1.00 81.69 87 PHE A N 1
ATOM 645 C CA . PHE A 1 87 ? 9.918 6.934 1.110 1.00 81.69 87 PHE A CA 1
ATOM 646 C C . PHE A 1 87 ? 9.762 8.388 1.572 1.00 81.69 87 PHE A C 1
ATOM 648 O O . PHE A 1 87 ? 9.930 8.684 2.759 1.00 81.69 87 PHE A O 1
ATOM 655 N N . GLU A 1 88 ? 9.340 9.282 0.669 1.00 79.88 88 GLU A N 1
ATOM 656 C CA . GLU A 1 88 ? 8.947 10.662 1.008 1.00 79.88 88 GLU A CA 1
ATOM 657 C C . GLU A 1 88 ? 7.769 10.707 1.988 1.00 79.88 88 GLU A C 1
ATOM 659 O O . GLU A 1 88 ? 7.675 11.594 2.832 1.00 79.88 88 GLU A O 1
ATOM 664 N N . SER A 1 89 ? 6.889 9.709 1.916 1.00 71.88 89 SER A N 1
ATOM 665 C CA . SER A 1 89 ? 5.759 9.532 2.830 1.00 71.88 89 SER A CA 1
ATOM 666 C C . SER A 1 89 ? 6.133 8.772 4.109 1.00 71.88 89 SER A C 1
ATOM 668 O O . SER A 1 89 ? 5.240 8.302 4.811 1.00 71.88 89 SER A O 1
ATOM 670 N N . VAL A 1 90 ? 7.434 8.668 4.416 1.00 70.19 90 VAL A N 1
ATOM 671 C CA . VAL A 1 90 ? 7.998 8.020 5.615 1.00 70.19 90 VAL A CA 1
ATOM 672 C C . VAL A 1 90 ? 7.769 6.499 5.646 1.00 70.19 90 VAL A C 1
ATOM 674 O O . VAL A 1 90 ? 7.947 5.852 6.673 1.00 70.19 90 VAL A O 1
ATOM 677 N N . PHE A 1 91 ? 7.440 5.881 4.510 1.00 73.69 91 PHE A N 1
ATOM 678 C CA . PHE A 1 91 ? 7.378 4.425 4.419 1.00 73.69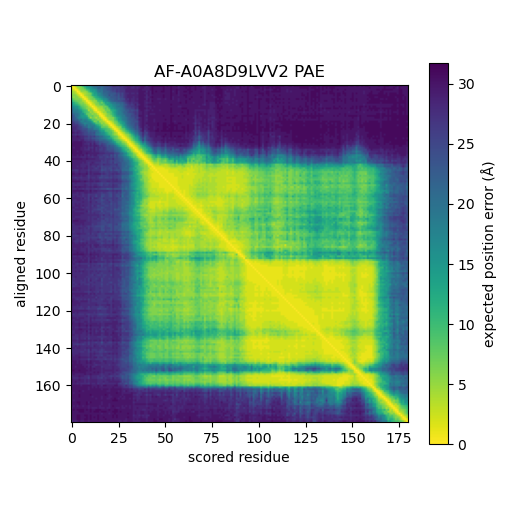 91 PHE A CA 1
ATOM 679 C C . PHE A 1 91 ? 8.784 3.850 4.211 1.00 73.69 91 PHE A C 1
ATOM 681 O O . PHE A 1 91 ? 9.344 4.000 3.129 1.00 73.69 91 PHE A O 1
ATOM 688 N N . ARG A 1 92 ? 9.368 3.235 5.248 1.00 75.44 92 ARG A N 1
ATOM 689 C CA . ARG A 1 92 ? 10.786 2.811 5.245 1.00 75.44 92 ARG A CA 1
ATOM 690 C C . ARG A 1 92 ? 11.033 1.354 5.647 1.00 75.44 92 ARG A C 1
ATOM 692 O O . ARG A 1 92 ? 12.154 0.888 5.490 1.00 75.44 92 ARG A O 1
ATOM 699 N N . ASP A 1 93 ? 10.008 0.655 6.133 1.00 75.44 93 ASP A N 1
ATOM 700 C CA . ASP A 1 93 ? 10.135 -0.679 6.730 1.00 75.44 93 ASP A CA 1
ATOM 701 C C . ASP A 1 93 ? 9.046 -1.644 6.215 1.00 75.44 93 ASP A C 1
ATOM 703 O O . ASP A 1 93 ? 8.824 -1.787 5.013 1.00 75.44 93 ASP A O 1
ATOM 707 N N . GLN A 1 94 ? 8.385 -2.360 7.124 1.00 81.44 94 GLN A N 1
ATOM 708 C CA . GLN A 1 94 ? 7.468 -3.447 6.821 1.00 81.44 94 GLN A CA 1
ATOM 709 C C . GLN A 1 94 ? 6.137 -2.918 6.305 1.00 81.44 94 GLN A C 1
ATOM 711 O O . GLN A 1 94 ? 5.603 -1.934 6.815 1.00 81.44 94 GLN A O 1
ATOM 716 N N . VAL A 1 95 ? 5.559 -3.628 5.334 1.00 85.94 95 VAL A N 1
ATOM 717 C CA . VAL A 1 95 ? 4.202 -3.339 4.868 1.00 85.94 95 VAL A CA 1
ATOM 718 C C . VAL A 1 95 ? 3.219 -3.515 6.027 1.00 85.94 95 VAL A C 1
ATOM 720 O O . VAL A 1 95 ? 3.117 -4.622 6.565 1.00 85.94 95 VAL A O 1
ATOM 723 N N . PRO A 1 96 ? 2.460 -2.466 6.390 1.00 88.88 96 PRO A N 1
ATOM 724 C CA . PRO A 1 96 ? 1.439 -2.550 7.422 1.00 88.88 96 PRO A CA 1
ATOM 725 C C . PRO A 1 96 ? 0.444 -3.672 7.122 1.00 88.88 96 PRO A C 1
ATOM 727 O O . PRO A 1 96 ? 0.029 -3.879 5.975 1.00 88.88 96 PRO A O 1
ATOM 730 N N . SER A 1 97 ? 0.050 -4.418 8.155 1.00 91.75 97 SER A N 1
ATOM 731 C CA . SER A 1 97 ? -0.709 -5.656 7.956 1.00 91.75 97 SER A CA 1
ATOM 732 C C . SER A 1 97 ? -2.074 -5.416 7.302 1.00 91.75 97 SER A C 1
ATOM 734 O O . SER A 1 97 ? -2.526 -6.259 6.523 1.00 91.75 97 SER A O 1
ATOM 736 N N . LEU A 1 98 ? -2.709 -4.262 7.542 1.00 94.12 98 LEU A N 1
ATOM 737 C CA . LEU A 1 98 ? -3.969 -3.902 6.894 1.00 94.12 98 LEU A CA 1
ATOM 738 C C . LEU A 1 98 ? -3.784 -3.685 5.387 1.00 94.12 98 LEU A C 1
ATOM 740 O O . LEU A 1 98 ? -4.599 -4.156 4.596 1.00 94.12 98 LEU A O 1
ATOM 744 N N . ILE A 1 99 ? -2.677 -3.063 4.975 1.00 92.62 99 ILE A N 1
ATOM 745 C CA . ILE A 1 99 ? -2.346 -2.837 3.562 1.00 92.62 99 ILE A CA 1
ATOM 746 C C . ILE A 1 99 ? -2.142 -4.164 2.842 1.00 92.62 99 ILE A C 1
ATOM 748 O O . ILE A 1 99 ? -2.737 -4.387 1.785 1.00 92.62 99 ILE A O 1
ATOM 752 N N . ALA A 1 100 ? -1.366 -5.075 3.433 1.00 92.25 100 ALA A N 1
ATOM 753 C CA . ALA A 1 100 ? -1.155 -6.406 2.871 1.00 92.25 100 ALA A CA 1
ATOM 754 C C . ALA A 1 100 ? -2.478 -7.183 2.731 1.00 92.25 100 ALA A C 1
ATOM 756 O O . ALA A 1 100 ? -2.747 -7.773 1.682 1.00 92.25 100 ALA A O 1
ATOM 757 N N . LYS A 1 101 ? -3.334 -7.149 3.762 1.00 95.19 101 LYS A N 1
ATOM 758 C CA . LYS A 1 101 ? -4.631 -7.845 3.760 1.00 95.19 101 LYS A CA 1
ATOM 759 C C . LYS A 1 101 ? -5.603 -7.270 2.727 1.00 95.19 101 LYS A C 1
ATOM 761 O O . LYS A 1 101 ? -6.215 -8.047 1.998 1.00 95.19 101 LYS A O 1
ATOM 766 N N . VAL A 1 102 ? -5.729 -5.944 2.634 1.00 96.06 102 VAL A N 1
ATOM 767 C CA . VAL A 1 102 ? -6.606 -5.280 1.651 1.00 96.06 102 VAL A CA 1
ATOM 768 C C . VAL A 1 102 ? -6.120 -5.550 0.231 1.00 96.06 102 VAL A C 1
ATOM 770 O O . VAL A 1 102 ? -6.920 -5.947 -0.611 1.00 96.06 102 VAL A O 1
ATOM 773 N N . SER A 1 103 ? -4.813 -5.417 -0.019 1.00 93.06 103 SER A N 1
ATOM 774 C CA . SER A 1 103 ? -4.218 -5.670 -1.340 1.00 93.06 103 SER A CA 1
ATOM 775 C C . SER A 1 103 ? -4.454 -7.114 -1.787 1.00 93.06 103 SER A C 1
ATOM 777 O O . SER A 1 103 ? -4.937 -7.355 -2.892 1.00 93.06 103 SER A O 1
ATOM 779 N N . ARG A 1 104 ? -4.239 -8.081 -0.882 1.00 92.69 104 ARG A N 1
ATOM 780 C CA . ARG A 1 104 ? -4.550 -9.495 -1.128 1.00 92.69 104 ARG A CA 1
ATOM 781 C C . ARG A 1 104 ? -6.034 -9.721 -1.422 1.00 92.69 104 ARG A C 1
ATOM 783 O O . ARG A 1 104 ? -6.353 -10.488 -2.323 1.00 92.69 104 ARG A O 1
ATOM 790 N N . ALA A 1 105 ? -6.932 -9.080 -0.675 1.00 95.75 105 ALA A N 1
ATOM 791 C CA . ALA A 1 105 ? -8.375 -9.262 -0.836 1.00 95.75 105 ALA A CA 1
ATOM 792 C C . ALA A 1 105 ? -8.898 -8.782 -2.198 1.00 95.75 105 ALA A C 1
ATOM 794 O O . ALA A 1 105 ? -9.861 -9.346 -2.709 1.00 95.75 105 ALA A O 1
ATOM 795 N N . VAL A 1 106 ? -8.256 -7.773 -2.792 1.00 93.06 106 VAL A N 1
ATOM 796 C CA . VAL A 1 106 ? -8.613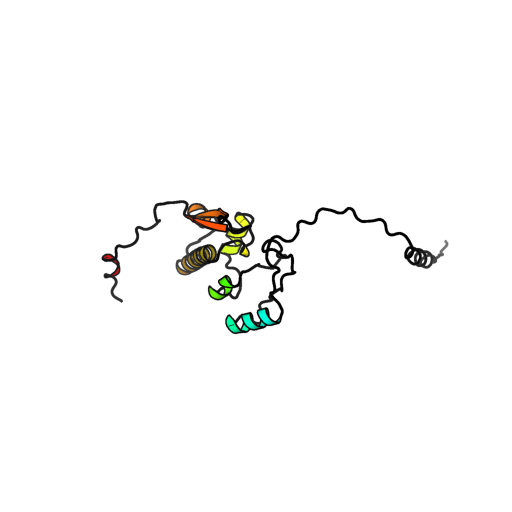 -7.242 -4.119 1.00 93.06 106 VAL A CA 1
ATOM 797 C C . VAL A 1 106 ? -7.659 -7.701 -5.228 1.00 93.06 106 VAL A C 1
ATOM 799 O O . VAL A 1 106 ? -7.731 -7.196 -6.343 1.00 93.06 106 VAL A O 1
ATOM 802 N N . ASN A 1 107 ? -6.799 -8.682 -4.933 1.00 91.31 107 ASN A N 1
ATOM 803 C CA . ASN A 1 107 ? -5.844 -9.290 -5.859 1.00 91.31 107 ASN A CA 1
ATOM 804 C C . ASN A 1 107 ? -4.907 -8.280 -6.554 1.00 91.31 107 ASN A C 1
ATOM 806 O O . ASN A 1 107 ? -4.701 -8.33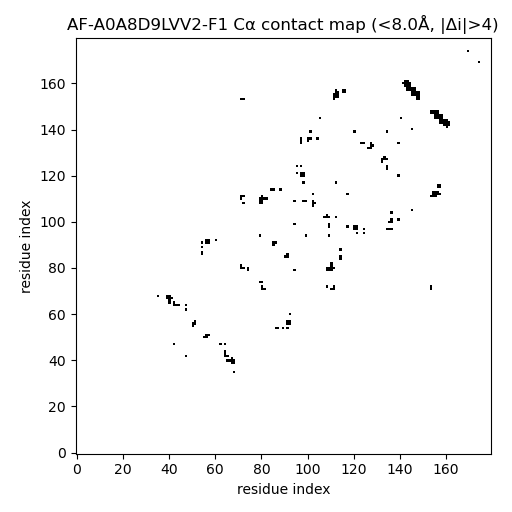8 -7.766 1.00 91.31 107 ASN A O 1
ATOM 810 N N . ILE A 1 108 ? -4.339 -7.358 -5.774 1.00 88.69 108 ILE A N 1
ATOM 811 C CA . ILE A 1 108 ? -3.308 -6.412 -6.221 1.00 88.69 108 ILE A CA 1
ATOM 812 C C . ILE A 1 108 ? -2.056 -6.522 -5.345 1.00 88.69 108 ILE A C 1
ATOM 814 O O . ILE A 1 108 ? -2.107 -6.973 -4.198 1.00 88.69 108 ILE A O 1
ATOM 818 N N . SER A 1 109 ? -0.928 -6.054 -5.869 1.00 86.94 109 SER A N 1
ATOM 819 C CA . SER A 1 109 ? 0.270 -5.791 -5.074 1.00 86.94 109 SER A CA 1
ATOM 820 C C . SER A 1 109 ? 0.066 -4.561 -4.185 1.00 86.94 109 SER A C 1
ATOM 822 O O . SER A 1 109 ? -0.500 -3.574 -4.661 1.00 86.94 109 SER A O 1
ATOM 824 N N . PRO A 1 110 ? 0.591 -4.529 -2.946 1.00 87.94 110 PRO A N 1
ATOM 825 C CA . PRO A 1 110 ? 0.595 -3.313 -2.132 1.00 87.94 110 PRO A CA 1
ATOM 826 C C . PRO A 1 110 ? 1.163 -2.090 -2.867 1.00 87.94 110 PRO A C 1
ATOM 828 O O . PRO A 1 110 ? 0.627 -0.992 -2.735 1.00 87.94 110 PRO A O 1
ATOM 831 N N . GLY A 1 111 ? 2.189 -2.282 -3.702 1.00 84.69 111 GLY A N 1
ATOM 832 C CA . GLY A 1 111 ? 2.802 -1.217 -4.501 1.00 84.69 111 GLY A CA 1
ATOM 833 C C . GLY A 1 111 ? 1.912 -0.586 -5.565 1.00 84.69 111 GLY A C 1
ATOM 834 O O . GLY A 1 111 ? 2.201 0.505 -6.053 1.00 84.69 111 GLY A O 1
ATOM 835 N N . GLN A 1 112 ? 0.820 -1.260 -5.927 1.00 87.94 112 GLN A N 1
ATOM 836 C CA . GLN A 1 112 ? -0.138 -0.756 -6.904 1.00 87.94 112 GLN A CA 1
ATOM 837 C C . GLN A 1 112 ? -1.132 0.236 -6.282 1.00 87.94 112 GLN A C 1
ATOM 839 O O . GLN A 1 112 ? -1.774 0.985 -7.015 1.00 87.94 112 GLN A O 1
ATOM 844 N N . LEU A 1 113 ? -1.258 0.301 -4.953 1.00 89.25 113 LEU A N 1
ATOM 845 C CA . LEU A 1 113 ? -2.013 1.363 -4.279 1.00 89.25 113 LEU A CA 1
ATOM 846 C C . LEU A 1 113 ? -1.220 2.672 -4.318 1.00 89.25 113 LEU A C 1
ATOM 848 O O . LEU A 1 113 ? -0.020 2.671 -4.094 1.00 89.25 113 LEU A O 1
ATOM 852 N N . ASN A 1 114 ? -1.868 3.810 -4.552 1.00 87.62 114 ASN A N 1
ATOM 853 C CA . ASN A 1 114 ? -1.181 5.102 -4.545 1.00 87.62 114 ASN A CA 1
ATOM 854 C C . ASN A 1 114 ? -0.783 5.558 -3.115 1.00 87.62 114 ASN A C 1
ATOM 856 O O . ASN A 1 114 ? -1.361 5.088 -2.128 1.00 87.62 114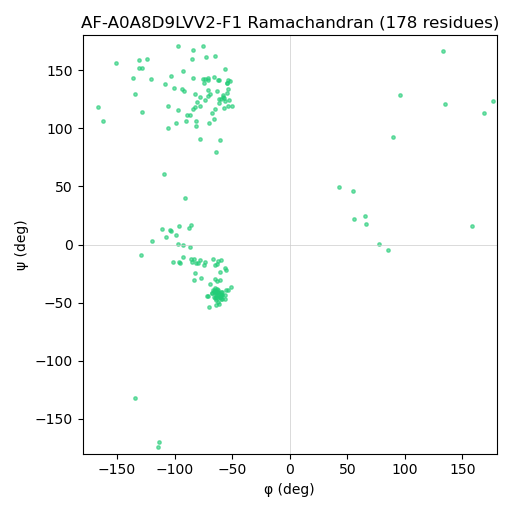 ASN A O 1
ATOM 860 N N . PRO A 1 115 ? 0.164 6.509 -2.964 1.00 86.62 115 PRO A N 1
ATOM 861 C CA . PRO A 1 115 ? 0.581 6.978 -1.640 1.00 86.62 115 PRO A CA 1
ATOM 862 C C . PRO A 1 115 ? -0.574 7.493 -0.752 1.00 86.62 115 PRO A C 1
ATOM 864 O O . PRO A 1 115 ? -0.591 7.177 0.438 1.00 86.62 115 PRO A O 1
ATOM 867 N N . PRO A 1 116 ? -1.589 8.221 -1.272 1.00 88.69 116 PRO A N 1
ATOM 868 C CA . PRO A 1 116 ? -2.772 8.572 -0.482 1.00 88.69 116 PRO A CA 1
ATOM 869 C C . PRO A 1 116 ? -3.553 7.369 0.069 1.00 88.69 116 PRO A C 1
ATOM 871 O O . PRO A 1 116 ? -3.924 7.385 1.242 1.00 88.69 116 PRO A O 1
ATOM 874 N N . ALA A 1 117 ? -3.779 6.322 -0.732 1.00 91.81 117 ALA A N 1
ATOM 875 C CA . ALA A 1 117 ? -4.444 5.099 -0.284 1.00 91.81 117 ALA A CA 1
ATOM 876 C C . ALA A 1 117 ? -3.680 4.440 0.870 1.00 91.81 117 ALA A C 1
ATOM 878 O O . ALA A 1 117 ? -4.284 4.052 1.867 1.00 91.81 117 ALA A O 1
ATOM 879 N N . TRP A 1 118 ? -2.350 4.390 0.775 1.00 89.50 118 TRP A N 1
ATOM 880 C CA . TRP A 1 118 ? -1.502 3.900 1.859 1.00 89.50 118 TRP A CA 1
ATOM 881 C C . TRP A 1 118 ? -1.662 4.707 3.142 1.00 89.50 118 TRP A C 1
ATOM 883 O O . TRP A 1 118 ? -1.851 4.116 4.202 1.00 89.50 118 TRP A O 1
ATOM 893 N N . ARG A 1 119 ? -1.639 6.044 3.065 1.00 89.50 119 ARG A N 1
ATOM 894 C CA . ARG A 1 119 ? -1.818 6.897 4.254 1.00 89.50 119 ARG A CA 1
ATOM 895 C C . ARG A 1 119 ? -3.154 6.647 4.945 1.00 89.50 119 ARG A C 1
ATOM 897 O O . ARG A 1 119 ? -3.184 6.581 6.167 1.00 89.50 119 ARG A O 1
ATOM 904 N N . ILE A 1 120 ? -4.232 6.469 4.179 1.00 92.81 120 ILE A N 1
ATOM 905 C CA . ILE A 1 120 ? -5.557 6.153 4.731 1.00 92.81 120 ILE A CA 1
ATOM 906 C C . ILE A 1 120 ? -5.520 4.813 5.471 1.00 92.81 120 ILE A C 1
ATOM 908 O O . ILE A 1 120 ? -5.945 4.745 6.620 1.00 92.81 120 ILE A O 1
ATOM 912 N N . LEU A 1 121 ? -4.972 3.766 4.849 1.00 93.81 121 LEU A N 1
ATOM 913 C CA . LEU A 1 121 ? -4.897 2.438 5.464 1.00 93.81 121 LEU A CA 1
ATOM 914 C C . LEU A 1 121 ? -3.986 2.417 6.698 1.00 93.81 121 LEU A C 1
ATOM 916 O O . LEU A 1 121 ? -4.340 1.799 7.695 1.00 93.81 121 LEU A O 1
ATOM 920 N N . MET A 1 122 ? -2.849 3.118 6.667 1.00 90.94 122 MET A N 1
ATOM 921 C CA . MET A 1 122 ? -1.981 3.263 7.841 1.00 90.94 122 MET A CA 1
ATOM 922 C C . MET A 1 122 ? -2.679 4.012 8.971 1.00 90.94 122 MET A C 1
ATOM 924 O O . MET A 1 122 ? -2.620 3.574 10.113 1.00 90.94 122 MET A O 1
ATOM 928 N N . ALA A 1 123 ? -3.364 5.117 8.666 1.00 92.06 123 ALA A N 1
ATOM 929 C CA . ALA A 1 123 ? -4.102 5.877 9.669 1.00 92.06 123 ALA A CA 1
ATOM 930 C C . ALA A 1 123 ? -5.221 5.039 10.298 1.00 92.06 123 ALA A C 1
ATOM 932 O O . ALA A 1 123 ? -5.371 5.042 11.513 1.00 92.06 123 ALA A O 1
ATOM 933 N N . MET A 1 124 ? -5.962 4.282 9.487 1.00 93.25 124 MET A N 1
ATOM 934 C CA . MET A 1 124 ? -6.987 3.350 9.958 1.00 93.25 124 MET A CA 1
ATOM 935 C C . MET A 1 124 ? -6.422 2.259 10.863 1.00 93.25 124 MET A C 1
ATOM 937 O O . MET A 1 124 ? -7.005 1.974 11.903 1.00 93.25 124 MET A O 1
ATOM 941 N N . GLN A 1 125 ? -5.296 1.662 10.468 1.00 92.50 125 GLN A N 1
ATOM 942 C CA . GLN A 1 125 ? -4.629 0.640 11.261 1.00 92.50 125 GLN A CA 1
ATOM 943 C C . GLN A 1 125 ? -4.136 1.212 12.593 1.00 92.50 125 GLN A C 1
ATOM 945 O O . GLN A 1 125 ? -4.507 0.698 13.639 1.00 92.50 125 GLN A O 1
ATOM 950 N N . ASN A 1 126 ? -3.387 2.314 12.559 1.00 91.19 126 ASN A N 1
ATOM 951 C CA . ASN A 1 126 ? -2.844 2.942 13.762 1.00 91.19 126 ASN A CA 1
ATOM 952 C C . ASN A 1 126 ? -3.949 3.425 14.709 1.00 91.19 126 ASN A C 1
ATOM 954 O O . ASN A 1 126 ? -3.810 3.297 15.919 1.00 91.19 126 ASN A O 1
ATOM 958 N N . LEU A 1 127 ? -5.043 3.974 14.170 1.00 92.00 127 LEU A N 1
ATOM 959 C CA . LEU A 1 127 ? -6.195 4.381 14.971 1.00 92.00 127 LEU A CA 1
ATOM 960 C C . LEU A 1 127 ? -6.904 3.167 15.579 1.00 92.00 127 LEU A C 1
ATOM 962 O O . LEU A 1 127 ? -7.269 3.203 16.746 1.00 92.00 127 LEU A O 1
ATOM 966 N N . GLY A 1 128 ? -7.069 2.087 14.812 1.00 91.62 128 GLY A N 1
ATOM 967 C CA . GLY A 1 128 ? -7.614 0.833 15.325 1.00 91.62 128 GLY A CA 1
ATOM 968 C C . GLY A 1 128 ? -6.773 0.265 16.466 1.00 91.62 128 GLY A C 1
ATOM 969 O O . GLY A 1 128 ? -7.312 -0.056 17.521 1.00 91.62 128 GLY A O 1
ATOM 970 N N . ASP A 1 129 ? -5.453 0.228 16.291 1.00 90.69 129 ASP A N 1
ATOM 971 C CA . ASP A 1 129 ? -4.513 -0.256 17.304 1.00 90.69 129 ASP A CA 1
ATOM 972 C C . ASP A 1 129 ? -4.514 0.636 18.561 1.00 90.69 129 ASP A C 1
ATOM 974 O O . ASP A 1 129 ? -4.463 0.119 19.678 1.00 90.69 129 ASP A O 1
ATOM 978 N N . LEU A 1 130 ? -4.619 1.961 18.398 1.00 93.25 130 LEU A N 1
ATOM 979 C CA . LEU A 1 130 ? -4.680 2.921 19.507 1.00 93.25 130 LEU A CA 1
ATOM 980 C C . LEU A 1 130 ? -5.976 2.797 20.322 1.00 93.25 130 LEU A C 1
ATOM 982 O O . LEU A 1 130 ? -5.936 2.855 21.549 1.00 93.25 130 LEU A O 1
ATOM 986 N N . GLU A 1 131 ? -7.110 2.609 19.647 1.00 93.00 131 GLU A N 1
ATOM 987 C CA . GLU A 1 131 ? -8.447 2.563 20.261 1.00 93.00 131 GLU A CA 1
ATOM 988 C C . GLU A 1 131 ? -8.902 1.134 20.619 1.00 93.00 131 GLU A C 1
ATOM 990 O O . GLU A 1 131 ? -10.013 0.929 21.111 1.00 93.00 131 GLU A O 1
ATOM 995 N N . GLY A 1 132 ? -8.078 0.117 20.345 1.00 90.94 132 GLY A N 1
ATOM 996 C CA . GLY A 1 132 ? -8.446 -1.291 20.530 1.00 90.94 132 GLY A CA 1
ATOM 997 C C . GLY A 1 132 ? -9.574 -1.765 19.601 1.00 90.94 132 GLY A C 1
ATOM 998 O O . GLY A 1 132 ? -10.292 -2.712 19.928 1.00 90.94 132 GLY A O 1
ATOM 999 N N . LEU A 1 133 ? -9.750 -1.112 18.448 1.00 89.69 133 LEU A N 1
ATOM 1000 C CA . LEU A 1 133 ? -10.753 -1.451 17.442 1.00 89.69 133 LEU A CA 1
ATOM 1001 C C . LEU A 1 133 ? -10.164 -2.380 16.377 1.00 89.69 133 LEU A C 1
ATOM 1003 O O . LEU A 1 133 ? -9.109 -2.125 15.798 1.00 89.69 133 LEU A O 1
ATOM 1007 N N . LEU A 1 134 ? -10.903 -3.437 16.041 1.00 85.69 134 LEU A N 1
ATOM 1008 C CA . LEU A 1 134 ? -10.540 -4.328 14.943 1.00 85.69 134 LEU A CA 1
ATOM 1009 C C . LEU A 1 134 ? -10.909 -3.692 13.601 1.00 85.69 134 LEU A C 1
ATOM 1011 O O . LEU A 1 134 ? -12.010 -3.887 13.093 1.00 85.69 134 LEU A O 1
ATOM 1015 N N . VAL A 1 135 ? -9.973 -2.949 13.011 1.00 90.94 135 VAL A N 1
ATOM 1016 C CA . VAL A 1 135 ? -10.111 -2.451 11.637 1.00 90.94 135 VAL A CA 1
ATOM 1017 C C . VAL A 1 135 ? -9.522 -3.473 10.667 1.00 90.94 135 VAL A C 1
ATOM 1019 O O . VAL A 1 135 ? -8.305 -3.653 10.575 1.00 90.94 135 VAL A O 1
ATOM 1022 N N . GLY A 1 136 ? -10.396 -4.179 9.955 1.00 93.00 136 GLY A N 1
ATOM 1023 C CA . GLY A 1 136 ? -10.048 -5.216 8.997 1.00 93.00 136 GLY A CA 1
ATOM 1024 C C . GLY A 1 136 ? -10.400 -4.857 7.555 1.00 93.00 136 GLY A C 1
ATOM 1025 O O . GLY A 1 136 ? -10.743 -3.732 7.195 1.00 93.00 136 GLY A O 1
ATOM 1026 N N . VAL A 1 137 ? -10.291 -5.863 6.685 1.00 95.56 137 VAL A N 1
ATOM 1027 C CA . VAL A 1 137 ? -10.601 -5.729 5.253 1.00 95.56 137 VAL A CA 1
ATOM 1028 C C . VAL A 1 137 ? -12.073 -5.383 5.034 1.00 95.56 137 VAL A C 1
ATOM 1030 O O . VAL A 1 137 ? -12.382 -4.599 4.141 1.00 95.56 137 VAL A O 1
ATOM 1033 N N . ALA A 1 138 ? -12.975 -5.960 5.833 1.00 93.69 138 ALA A N 1
ATOM 1034 C CA . ALA A 1 138 ? -14.411 -5.749 5.692 1.00 93.69 138 ALA A CA 1
ATOM 1035 C C . ALA A 1 138 ? -14.781 -4.280 5.937 1.00 93.69 138 ALA A C 1
ATOM 1037 O O . ALA A 1 138 ? -15.472 -3.681 5.117 1.00 93.69 138 ALA A O 1
ATOM 1038 N N . GLU A 1 139 ? -14.250 -3.681 7.003 1.00 93.62 139 GLU A N 1
ATOM 1039 C CA . GLU A 1 139 ? -14.485 -2.285 7.376 1.00 93.62 139 GLU A CA 1
ATOM 1040 C C . GLU A 1 139 ? -13.937 -1.331 6.306 1.00 93.62 139 GLU A C 1
ATOM 1042 O O . GLU A 1 139 ? -14.619 -0.393 5.884 1.00 93.62 139 GLU A O 1
ATOM 1047 N N . VAL A 1 140 ? -12.730 -1.608 5.795 1.00 94.75 140 VAL A N 1
ATOM 1048 C CA . VAL A 1 140 ? -12.130 -0.825 4.705 1.00 94.75 140 VAL A CA 1
ATOM 1049 C C . VAL A 1 140 ? -12.989 -0.895 3.445 1.00 94.75 140 VAL A C 1
ATOM 1051 O O . VAL A 1 140 ? -13.315 0.146 2.875 1.00 94.75 140 VAL A O 1
ATOM 1054 N N . LEU A 1 141 ? -13.363 -2.099 3.001 1.00 93.88 141 LEU A N 1
ATOM 1055 C CA . LEU A 1 141 ? -14.109 -2.290 1.752 1.00 93.88 141 LEU A CA 1
ATOM 1056 C C . LEU A 1 141 ? -15.585 -1.887 1.861 1.00 93.88 141 LEU A C 1
ATOM 1058 O O . LEU A 1 141 ? -16.227 -1.661 0.832 1.00 93.88 141 LEU A O 1
ATOM 1062 N N . TYR A 1 142 ? -16.111 -1.763 3.080 1.00 91.81 142 TYR A N 1
ATOM 1063 C CA . TYR A 1 142 ? -17.408 -1.151 3.353 1.00 91.81 142 TYR A CA 1
ATOM 1064 C C . TYR A 1 142 ? -17.367 0.370 3.137 1.00 91.81 142 TYR A C 1
ATOM 1066 O O . TYR A 1 142 ? -18.245 0.926 2.478 1.00 91.81 142 TYR A O 1
ATOM 1074 N N . CYS A 1 143 ? -16.322 1.043 3.627 1.00 90.94 143 CYS A N 1
ATOM 1075 C CA . CYS A 1 143 ? -16.181 2.501 3.528 1.00 90.94 143 CYS A CA 1
ATOM 1076 C C . CYS A 1 143 ? -15.596 2.974 2.185 1.00 90.94 143 CYS A C 1
ATOM 1078 O O . CYS A 1 143 ? -15.928 4.064 1.712 1.00 90.94 143 CYS A O 1
ATOM 1080 N N . TYR A 1 144 ? -14.742 2.167 1.555 1.00 94.75 144 TYR A N 1
ATOM 1081 C CA . TYR A 1 144 ? -13.989 2.520 0.353 1.00 94.75 144 TYR A CA 1
ATOM 1082 C C . TYR A 1 144 ? -14.103 1.437 -0.722 1.00 94.75 144 TYR A C 1
ATOM 1084 O O . TYR A 1 144 ? -14.283 0.249 -0.466 1.00 94.75 144 TYR A O 1
ATOM 1092 N N . SER A 1 145 ? -13.983 1.864 -1.970 1.00 94.00 145 SER A N 1
ATOM 1093 C CA . SER A 1 145 ? -13.803 1.001 -3.130 1.00 94.00 145 SER A CA 1
ATOM 1094 C C . SER A 1 145 ? -12.374 1.155 -3.638 1.00 94.00 145 SER A C 1
ATOM 1096 O O . SER A 1 145 ? -11.845 2.265 -3.684 1.00 94.00 145 SER A O 1
ATOM 1098 N N . VAL A 1 146 ? -11.739 0.044 -4.005 1.00 94.06 146 VAL A N 1
ATOM 1099 C CA . VAL A 1 146 ? -10.431 0.065 -4.664 1.00 94.06 146 VAL A CA 1
ATOM 1100 C C . VAL A 1 146 ? -10.690 0.210 -6.157 1.00 94.06 146 VAL A C 1
ATOM 1102 O O . VAL A 1 146 ? -11.252 -0.693 -6.772 1.00 94.06 146 VAL A O 1
ATOM 1105 N N . SER A 1 147 ? -10.334 1.361 -6.721 1.00 92.12 147 SER A N 1
ATOM 1106 C CA . SER A 1 147 ? -10.633 1.695 -8.117 1.00 92.12 147 SER A CA 1
ATOM 1107 C C . SER A 1 147 ? -9.350 1.963 -8.902 1.00 92.12 147 SER A C 1
ATOM 1109 O O . SER A 1 147 ? -8.433 2.587 -8.351 1.00 92.12 147 SER A O 1
ATOM 1111 N N . PRO A 1 148 ? -9.268 1.545 -10.179 1.00 90.56 148 PRO A N 1
ATOM 1112 C CA . PRO A 1 148 ? -8.166 1.927 -11.051 1.00 90.56 148 PRO A CA 1
ATOM 1113 C C . PRO A 1 148 ? -8.019 3.450 -11.107 1.00 90.56 148 PRO A C 1
ATOM 1115 O O . PRO A 1 148 ? -9.004 4.193 -11.140 1.00 90.56 148 PRO A O 1
ATOM 1118 N N . LEU A 1 149 ? -6.783 3.928 -11.088 1.00 84.50 149 LEU A N 1
ATOM 1119 C CA . LEU A 1 149 ? -6.464 5.334 -11.266 1.00 84.50 149 LEU A CA 1
ATOM 1120 C C . LEU A 1 149 ? -6.496 5.657 -12.765 1.00 84.50 149 LEU A C 1
ATOM 1122 O O . LEU A 1 149 ? -5.773 5.047 -13.549 1.00 84.50 149 LEU A O 1
ATOM 1126 N N . ILE A 1 150 ? -7.323 6.623 -13.171 1.00 77.56 150 ILE A N 1
ATOM 1127 C CA . ILE A 1 150 ? -7.420 7.042 -14.577 1.00 77.56 150 ILE A CA 1
ATOM 1128 C C . ILE A 1 150 ? -6.047 7.534 -15.054 1.00 77.56 150 ILE A C 1
ATOM 1130 O O . ILE A 1 150 ? -5.450 8.411 -14.432 1.00 77.56 150 ILE A O 1
ATOM 1134 N N . GLY A 1 151 ? -5.546 6.954 -16.149 1.00 70.69 151 GLY A N 1
ATOM 1135 C CA . GLY A 1 151 ? -4.232 7.277 -16.717 1.00 70.69 151 GLY A CA 1
ATOM 1136 C C . GLY A 1 151 ? -3.034 6.666 -15.977 1.00 70.69 151 GLY A C 1
ATOM 1137 O O . GLY A 1 151 ? -1.900 6.893 -16.387 1.00 70.69 151 GLY A O 1
ATOM 1138 N N . GLY A 1 152 ? -3.257 5.892 -14.909 1.00 66.12 152 GLY A N 1
ATOM 1139 C CA . GLY A 1 152 ? -2.220 5.122 -14.227 1.00 66.12 152 GLY A CA 1
ATOM 1140 C C . GLY A 1 152 ? -2.352 3.644 -14.561 1.00 66.12 152 GLY A C 1
ATOM 1141 O O . GLY A 1 152 ? -3.186 2.957 -13.973 1.00 66.12 152 GLY A O 1
ATOM 1142 N N . GLU A 1 153 ? -1.531 3.147 -15.485 1.00 69.06 153 GLU A N 1
ATOM 1143 C CA . GLU A 1 153 ? -1.487 1.717 -15.789 1.00 69.06 153 GLU A CA 1
ATOM 1144 C C . GLU A 1 153 ? -1.190 0.931 -14.500 1.00 69.06 153 GLU A C 1
ATOM 1146 O O . GLU A 1 153 ? -0.242 1.232 -13.772 1.00 69.06 153 GLU A O 1
ATOM 1151 N N . HIS A 1 154 ? -2.073 -0.012 -14.160 1.00 77.62 154 HIS A N 1
ATOM 1152 C CA . HIS A 1 154 ? -1.977 -0.856 -12.963 1.00 77.62 154 HIS A CA 1
ATOM 1153 C C . HIS A 1 154 ? -1.877 -0.126 -11.606 1.00 77.62 154 HIS A C 1
ATOM 1155 O O . HIS A 1 154 ? -1.425 -0.724 -10.629 1.00 77.62 154 HIS A O 1
ATOM 1161 N N . ARG A 1 155 ? -2.320 1.137 -11.503 1.00 85.38 155 ARG A N 1
ATOM 1162 C CA . ARG A 1 155 ? -2.399 1.867 -10.224 1.00 85.38 155 ARG A CA 1
ATOM 1163 C C . ARG A 1 155 ? -3.827 1.945 -9.708 1.00 85.38 155 ARG A C 1
ATOM 1165 O O . ARG A 1 155 ? -4.766 2.124 -10.477 1.00 85.38 155 ARG A O 1
ATOM 1172 N N . TYR A 1 156 ? -3.978 1.893 -8.392 1.00 91.00 156 TYR A N 1
ATOM 1173 C CA . TYR A 1 156 ? -5.259 1.906 -7.700 1.00 91.00 156 TYR A CA 1
ATOM 1174 C C . TYR A 1 156 ? -5.287 2.977 -6.617 1.00 91.00 156 TYR A C 1
ATOM 1176 O O . TYR A 1 156 ? -4.269 3.344 -6.027 1.00 91.00 156 TYR A O 1
ATOM 1184 N N . HIS A 1 157 ? -6.483 3.477 -6.337 1.00 92.62 157 HIS A N 1
ATOM 1185 C CA . HIS A 1 157 ? -6.735 4.400 -5.241 1.00 92.62 157 HIS A CA 1
ATOM 1186 C C . HIS A 1 157 ? -7.932 3.929 -4.418 1.00 92.62 157 HIS A C 1
ATOM 1188 O O . HIS A 1 157 ? -8.779 3.172 -4.900 1.00 92.62 157 HIS A O 1
ATOM 1194 N N . LEU A 1 158 ? -8.003 4.395 -3.171 1.00 94.12 158 LEU A N 1
ATOM 1195 C CA . LEU A 1 158 ? -9.194 4.244 -2.346 1.00 94.12 158 LEU A CA 1
ATOM 1196 C C . LEU A 1 158 ? -10.171 5.368 -2.669 1.00 94.12 158 LEU A C 1
ATOM 1198 O O . LEU A 1 158 ? -9.882 6.542 -2.442 1.00 94.12 158 LEU A O 1
ATOM 1202 N N . HIS A 1 159 ? -11.331 4.993 -3.188 1.00 91.38 159 HIS A N 1
ATOM 1203 C CA . HIS A 1 159 ? -12.430 5.898 -3.472 1.00 91.38 159 HIS A CA 1
ATOM 1204 C C . HIS A 1 159 ? -13.532 5.713 -2.420 1.00 91.38 159 HIS A C 1
ATOM 1206 O O . HIS A 1 159 ? -14.060 4.601 -2.311 1.00 91.38 159 HIS A O 1
ATOM 1212 N N . PRO A 1 160 ? -13.891 6.746 -1.636 1.00 91.88 160 PRO A N 1
ATOM 1213 C CA . PRO A 1 160 ? -14.972 6.652 -0.655 1.00 91.88 160 PRO A CA 1
ATOM 1214 C C . PRO A 1 160 ? -16.279 6.168 -1.301 1.00 91.88 160 PRO A C 1
ATOM 1216 O O . PRO A 1 160 ? -16.699 6.700 -2.326 1.00 91.88 160 PRO A O 1
ATOM 1219 N N . ARG A 1 161 ? -16.935 5.159 -0.716 1.00 88.38 161 ARG A N 1
ATOM 1220 C CA . ARG A 1 161 ? -18.226 4.639 -1.216 1.00 88.38 161 ARG A CA 1
ATOM 1221 C C . ARG A 1 161 ? -19.402 5.536 -0.849 1.00 88.38 161 ARG A C 1
ATOM 1223 O O . ARG A 1 161 ? -20.397 5.578 -1.565 1.00 88.38 161 ARG A O 1
ATOM 1230 N N . SER A 1 162 ? -19.288 6.250 0.264 1.00 77.56 162 SER A N 1
ATOM 1231 C CA . SER A 1 162 ? -20.293 7.196 0.731 1.00 77.56 162 SER A CA 1
ATOM 1232 C C . SER A 1 162 ? -19.879 8.625 0.384 1.00 77.56 162 SER A C 1
ATOM 1234 O O . SER A 1 162 ? -18.742 9.022 0.632 1.00 77.56 162 SER A O 1
ATOM 1236 N N . ARG A 1 163 ? -20.819 9.424 -0.144 1.00 59.00 163 ARG A N 1
ATOM 1237 C CA . ARG A 1 163 ? -20.685 10.894 -0.194 1.00 59.00 163 ARG A CA 1
ATOM 1238 C C . ARG A 1 163 ? -20.988 11.558 1.154 1.00 59.00 163 ARG A C 1
ATOM 1240 O O . ARG A 1 163 ? -20.692 12.736 1.320 1.00 59.00 163 ARG A O 1
ATOM 1247 N N . MET A 1 164 ? -21.573 10.829 2.107 1.00 53.56 164 MET A N 1
ATOM 1248 C CA . MET A 1 164 ? -21.625 11.258 3.503 1.00 53.56 164 MET A CA 1
ATOM 1249 C C . MET A 1 164 ? -20.306 10.887 4.168 1.00 53.56 164 MET A C 1
ATOM 1251 O O . MET A 1 164 ? -19.967 9.704 4.265 1.00 53.56 164 MET A O 1
ATOM 1255 N N . LEU A 1 165 ? -19.585 11.899 4.646 1.00 48.22 165 LEU A N 1
ATOM 1256 C CA . LEU A 1 165 ? -18.534 11.691 5.630 1.00 48.22 165 LEU A CA 1
ATOM 1257 C C . LEU A 1 165 ? -19.145 10.909 6.814 1.00 48.22 165 LEU A C 1
ATOM 1259 O O . LEU A 1 165 ? -20.229 11.287 7.265 1.00 48.22 165 LEU A O 1
ATOM 1263 N N . PRO A 1 166 ? -18.494 9.851 7.337 1.00 50.50 166 PRO A N 1
ATOM 1264 C CA . PRO A 1 166 ? -18.968 9.144 8.534 1.00 50.50 166 PRO A CA 1
ATOM 1265 C C . PRO A 1 166 ? -19.147 10.072 9.748 1.00 50.50 166 PRO A C 1
ATOM 1267 O O . PRO A 1 166 ? -19.874 9.750 10.680 1.00 50.50 166 PRO A O 1
ATOM 1270 N N . VAL A 1 167 ? -18.493 11.236 9.715 1.00 48.19 167 VAL A N 1
ATOM 1271 C CA . VAL A 1 167 ? -18.563 12.316 10.695 1.00 48.19 167 VAL A CA 1
ATOM 1272 C C . VAL A 1 167 ? -18.714 13.635 9.937 1.00 48.19 167 VAL A C 1
ATOM 1274 O O . VAL A 1 167 ? -17.946 13.900 9.013 1.00 48.19 167 VAL A O 1
ATOM 1277 N N . GLN A 1 168 ? -19.691 14.467 10.314 1.00 52.34 168 GLN A N 1
ATOM 1278 C CA . GLN A 1 168 ? -19.759 15.849 9.827 1.00 52.34 168 GLN A CA 1
ATOM 1279 C C . GLN A 1 168 ? -18.461 16.565 10.203 1.00 52.34 168 GLN A C 1
A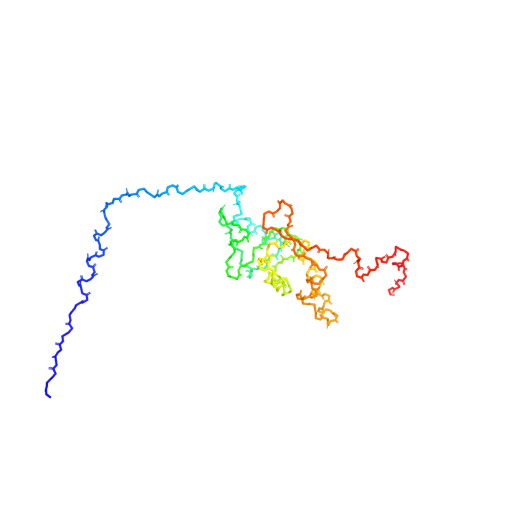TOM 1281 O O . GLN A 1 168 ? -18.033 16.511 11.354 1.00 52.34 168 GLN A O 1
ATOM 1286 N N . GLU A 1 169 ? -17.815 17.212 9.233 1.00 50.38 169 GLU A N 1
ATOM 1287 C CA . GLU A 1 169 ? -16.637 18.024 9.513 1.00 50.38 169 GLU A CA 1
ATOM 1288 C C . GLU A 1 169 ? -17.024 19.091 10.546 1.00 50.38 169 GLU A C 1
ATOM 1290 O O . GLU A 1 169 ? -17.903 19.910 10.276 1.00 50.38 169 GLU A O 1
ATOM 1295 N N . LEU A 1 170 ? -16.403 19.060 11.735 1.00 54.25 170 LEU A N 1
ATOM 1296 C CA . LEU A 1 170 ? -16.641 20.078 12.758 1.00 54.25 170 LEU A CA 1
ATOM 1297 C C . LEU A 1 170 ? -16.416 21.449 12.126 1.00 54.25 170 LEU A C 1
ATOM 1299 O O . LEU A 1 170 ? -15.345 21.735 11.565 1.00 54.25 170 LEU A O 1
ATOM 1303 N N . SER A 1 171 ? -17.431 22.298 12.222 1.00 54.31 171 SER A N 1
ATOM 1304 C CA . SER A 1 171 ? -17.360 23.668 11.746 1.00 54.31 171 SER A CA 1
ATOM 1305 C C . SER A 1 171 ? -16.178 24.375 12.419 1.00 54.31 171 SER A C 1
ATOM 1307 O O . SER A 1 171 ? -15.780 24.065 13.546 1.00 54.31 171 SER A O 1
ATOM 1309 N N . ARG A 1 172 ? -15.573 25.360 11.742 1.00 57.22 172 ARG A N 1
ATOM 1310 C CA . ARG A 1 172 ? -14.431 26.117 12.301 1.00 57.22 172 ARG A CA 1
ATOM 1311 C C . ARG A 1 172 ? -14.743 26.759 13.664 1.00 57.22 172 ARG A C 1
ATOM 1313 O O . ARG A 1 172 ? -13.816 27.040 14.417 1.00 57.22 172 ARG A O 1
ATOM 1320 N N . SER A 1 173 ? -16.019 26.976 13.978 1.00 58.69 173 SER A N 1
ATOM 1321 C CA . SER A 1 173 ? -16.514 27.432 15.282 1.00 58.69 173 SER A CA 1
ATOM 1322 C C . SER A 1 173 ? -16.364 26.393 16.397 1.00 58.69 173 SER A C 1
ATOM 1324 O O . SER A 1 173 ? -16.070 26.772 17.526 1.00 58.69 173 SER A O 1
ATOM 1326 N N . GLU A 1 174 ? -16.499 25.102 16.099 1.00 54.31 174 GLU A N 1
ATOM 1327 C CA . GLU A 1 174 ? -16.454 24.018 17.094 1.00 54.31 174 GLU A CA 1
ATOM 1328 C C . GLU A 1 174 ? -15.017 23.606 17.449 1.00 54.31 174 GLU A C 1
ATOM 1330 O O . GLU A 1 174 ? -14.737 23.178 18.568 1.00 54.31 174 GLU A O 1
ATOM 1335 N N . LYS A 1 175 ? -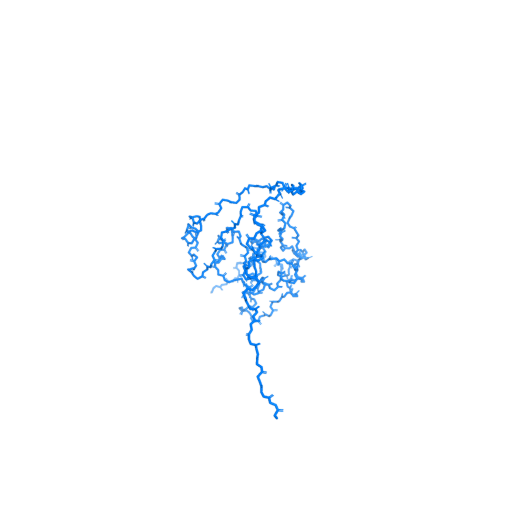14.058 23.842 16.542 1.00 57.38 175 LYS A N 1
ATOM 1336 C CA . LYS A 1 175 ? -12.619 23.608 16.783 1.00 57.38 175 LYS A CA 1
ATOM 1337 C C . LYS A 1 175 ? -12.016 24.540 17.846 1.00 57.38 175 LYS A C 1
ATOM 1339 O O . LYS A 1 175 ? -10.902 24.301 18.295 1.00 57.38 175 LYS A O 1
ATOM 1344 N N . LYS A 1 176 ? -12.733 25.595 18.256 1.00 56.31 176 LYS A N 1
ATOM 1345 C CA . LYS A 1 176 ? -12.276 26.561 19.270 1.00 56.31 176 LYS A CA 1
ATOM 1346 C C . LYS A 1 176 ? -12.579 26.158 20.716 1.00 56.31 176 LYS A C 1
ATOM 1348 O O . LYS A 1 176 ? -12.196 26.901 21.612 1.00 56.31 176 LYS A O 1
ATOM 1353 N N . HIS A 1 177 ? -13.251 25.029 20.955 1.00 53.44 177 HIS A N 1
ATOM 1354 C CA . HIS A 1 177 ? -13.790 24.718 22.284 1.00 53.44 177 HIS A CA 1
ATOM 1355 C C . HIS A 1 177 ? -13.131 23.563 23.046 1.00 53.44 177 HIS A C 1
ATOM 1357 O O . HIS A 1 177 ? -13.666 23.155 24.071 1.00 53.44 177 HIS A O 1
ATOM 1363 N N . HIS A 1 178 ? -11.964 23.082 22.619 1.00 44.94 178 HIS A N 1
ATOM 1364 C CA . HIS A 1 178 ? -11.192 22.131 23.425 1.00 44.94 178 HIS A CA 1
ATOM 1365 C C . HIS A 1 178 ? -10.082 22.881 24.175 1.00 44.94 178 HIS A C 1
ATOM 1367 O O . HIS A 1 178 ? -9.111 23.292 23.535 1.00 44.94 178 HIS A O 1
ATOM 1373 N N . PRO A 1 179 ? -10.213 23.120 25.495 1.00 50.34 179 PRO A N 1
ATOM 1374 C CA . PRO A 1 179 ? -9.076 23.520 26.305 1.00 50.34 179 PRO A CA 1
ATOM 1375 C C . PRO A 1 179 ? -8.130 22.322 26.481 1.00 50.34 179 PRO A C 1
ATOM 1377 O O . PRO A 1 179 ? -8.583 21.182 26.593 1.00 50.34 179 PRO A O 1
ATOM 1380 N N . VAL A 1 180 ? -6.829 22.619 26.450 1.00 46.09 180 VAL A N 1
ATOM 1381 C CA . VAL A 1 180 ? -5.721 21.723 26.825 1.00 46.09 180 VAL A CA 1
ATOM 1382 C C . VAL A 1 180 ? -5.758 21.456 28.324 1.00 46.09 180 VAL A C 1
ATOM 1384 O O . VAL A 1 180 ? -6.045 22.425 29.066 1.00 46.09 180 VAL A O 1
#